Protein AF-A0AAV6BPM5-F1 (afdb_monomer)

Radius of gyration: 15.34 Å; Cα contacts (8 Å, |Δi|>4): 509; chains: 1; bounding box: 42×40×44 Å

Nearest PDB structures (foldseek):
  3sft-assembly1_A  TM=9.490E-01  e=3.814E-19  Thermotoga maritima
  6ymz-assembly3_C  TM=9.117E-01  e=2.244E-18  Pectobacterium atrosepticum SCRI1043
  1chd-assembly1_A  TM=9.343E-01  e=9.917E-18  Salmonella enterica subsp. enterica serovar Typhimurium str. LT2
  6ymz-assembly4_D  TM=9.088E-01  e=1.112E-17  Pectobacterium atrosepticum SCRI1043
  6ymz-assembly5_E  TM=9.219E-01  e=3.910E-17  Pectobacterium atrosepticum SCRI1043

Solvent-accessible surface area (backbone atoms only — not comparable to full-atom values): 10087 Å² total; per-residue (Å²): 133,82,83,79,77,66,85,82,46,73,40,68,20,34,37,34,38,29,27,28,51,63,14,66,62,53,52,40,57,28,48,46,62,42,63,61,80,41,63,26,24,36,37,38,37,62,62,63,63,61,89,52,86,80,58,58,37,62,58,44,30,77,41,30,75,40,49,43,39,79,66,61,77,67,42,71,51,40,40,30,30,41,40,41,51,50,58,58,21,30,39,33,42,57,95,58,17,41,41,71,43,84,68,84,59,50,94,84,30,41,40,34,31,28,57,27,26,41,24,33,12,70,67,34,22,56,24,12,35,34,36,36,32,20,5,71,59,51,74,31,32,67,8,31,40,38,15,34,74,40,55,16,49,24,36,26,33,26,47,92,72,27,84,26,32,48,16,15,49,41,32,52,73,67,72,36,50,77,41,76,34,49,66,91,49,46,28,60,52,52,54,51,52,44,51,53,46,50,54,69,72,77,113

Foldseek 3Di:
DPPPDDDFDQALAEEAEEEEVQVLVLLLLQQLLADQQQSYEYEYEYFDDLPDFDCSQVSSCVRHNAAGDEADAWDQGTGSYYYYAGRQWAFAADPRTTHTHHDDDDVNTPHFSLRHLLRSCVNNQLRYEYEYAADDDATSQNSLVSNQVSNYAYEYEALVQHPHNHHSVNNVVSVSHPYHYHSNCVNVVNSVSSVVSVVVVVD

Sequence (203 aa):
MIDTSGPTQAPLCGVAIGASAGGLRAVRTIVSALPADLAAAVFVVVHLDPHGRSLLPRLLAAATTLRAGDVREEGLVETGTIYVAVPDRHLVVIDRRVRLVVSDPVHYVRPAIDRLFESVAIGWQTAAVGVVLSGNGIDGTAGIAAIKRAGGVTIAQDPTDAEFPRMPCAAIASGFVDSVLPLARIASAITGAVAVASAGRAA

Secondary structure (DSSP, 8-state):
--------PPPSEEEEEEE-TTHHHHHHHHHHHS-TT-SEEEEEEE---TTSPP-HHHHHHTT-SSEEEE--TTPBP-TTEEEEPPTTSEEEEETTEEEEE----BTTBSS-HHHHHHHHHHHHGGGEEEEE-S-SSSTTHHHHHHHHHTT-EEEEE-TTT-SS-HHHHHHHHTT--SEEE-HHHHHHHHHHHHHHHHHTT--

pLDDT: mean 89.8, std 13.49, range [35.72, 98.88]

Structure (mmCIF, N/CA/C/O backbone):
data_AF-A0AAV6BPM5-F1
#
_entry.id   AF-A0AAV6BPM5-F1
#
loop_
_atom_site.group_PDB
_atom_site.id
_atom_site.type_symbol
_atom_site.label_atom_id
_atom_site.label_alt_id
_atom_site.label_comp_id
_atom_site.label_asym_id
_atom_site.label_entity_id
_atom_site.label_seq_id
_atom_site.pdbx_PDB_ins_code
_atom_site.Cartn_x
_atom_site.Cartn_y
_atom_site.Cartn_z
_atom_site.occupancy
_atom_site.B_iso_or_equiv
_atom_site.auth_seq_id
_atom_site.auth_comp_id
_atom_site.auth_asym_id
_atom_site.auth_atom_id
_atom_site.pdbx_PDB_model_num
ATOM 1 N N . MET A 1 1 ? 6.053 25.531 25.807 1.00 42.47 1 MET A N 1
ATOM 2 C CA . MET A 1 1 ? 5.295 24.984 24.663 1.00 42.47 1 MET A CA 1
ATOM 3 C C . MET A 1 1 ? 4.578 23.759 25.170 1.00 42.47 1 MET A C 1
ATOM 5 O O . MET A 1 1 ? 5.246 22.801 25.526 1.00 42.47 1 MET A O 1
ATOM 9 N N . ILE A 1 2 ? 3.264 23.853 25.338 1.00 37.03 2 ILE A N 1
ATOM 10 C CA . ILE A 1 2 ? 2.444 22.717 25.753 1.00 37.03 2 ILE A CA 1
ATOM 11 C C . ILE A 1 2 ? 2.270 21.862 24.499 1.00 37.03 2 ILE A C 1
ATOM 13 O O . ILE A 1 2 ? 1.818 22.371 23.476 1.00 37.03 2 ILE A O 1
ATOM 17 N N . ASP A 1 3 ? 2.731 20.619 24.566 1.00 35.72 3 ASP A N 1
ATOM 18 C CA . ASP A 1 3 ? 2.515 19.601 23.546 1.00 35.72 3 ASP A CA 1
ATOM 19 C C . ASP A 1 3 ? 1.003 19.365 23.406 1.00 35.72 3 ASP A C 1
ATOM 21 O O . ASP A 1 3 ? 0.342 18.941 24.352 1.00 35.72 3 ASP A O 1
ATOM 25 N N . THR A 1 4 ? 0.441 19.743 22.257 1.00 40.00 4 THR A N 1
ATOM 26 C CA . THR A 1 4 ? -0.981 19.584 21.921 1.00 40.00 4 THR A CA 1
ATOM 27 C C . THR A 1 4 ? -1.261 18.288 21.163 1.00 40.00 4 THR A C 1
ATOM 29 O O . THR A 1 4 ? -2.356 18.131 20.618 1.00 40.00 4 THR A O 1
ATOM 32 N N . SER A 1 5 ? -0.313 17.346 21.100 1.00 46.34 5 SER A N 1
ATOM 33 C CA . SER A 1 5 ? -0.612 16.025 20.558 1.00 46.34 5 SER A CA 1
ATOM 34 C C . SER A 1 5 ? -1.537 15.279 21.526 1.00 46.34 5 SER A C 1
ATOM 36 O O . SER A 1 5 ? -1.150 14.830 22.602 1.00 46.34 5 SER A O 1
ATOM 38 N N . GLY A 1 6 ? -2.822 15.205 21.163 1.00 43.16 6 GLY A N 1
ATOM 39 C CA . GLY A 1 6 ? -3.775 14.311 21.818 1.00 43.16 6 GLY A CA 1
ATOM 40 C C . GLY A 1 6 ? -3.253 12.865 21.820 1.00 43.16 6 GLY A C 1
ATOM 41 O O . GLY A 1 6 ? -2.353 12.539 21.042 1.00 43.16 6 GLY A O 1
ATOM 42 N N . PRO A 1 7 ? -3.790 11.987 22.685 1.00 43.66 7 PRO A N 1
ATOM 43 C CA . PRO A 1 7 ? -3.266 10.638 22.860 1.00 43.66 7 PRO A CA 1
ATOM 44 C C . PRO A 1 7 ? -3.173 9.905 21.517 1.00 43.66 7 PRO A C 1
ATOM 46 O O . PRO A 1 7 ? -4.156 9.784 20.786 1.00 43.66 7 PRO A O 1
ATOM 49 N N . THR A 1 8 ? -1.979 9.415 21.185 1.00 55.59 8 THR A N 1
ATOM 50 C CA . THR A 1 8 ? -1.721 8.645 19.969 1.00 55.59 8 THR A CA 1
ATOM 51 C C . THR A 1 8 ? -2.458 7.312 20.029 1.00 55.59 8 THR A C 1
ATOM 53 O O . THR A 1 8 ? -2.084 6.391 20.752 1.00 55.59 8 THR A O 1
ATOM 56 N N . GLN A 1 9 ? -3.555 7.218 19.277 1.00 64.31 9 GLN A N 1
ATOM 57 C CA . GLN A 1 9 ? -4.428 6.049 19.265 1.00 64.31 9 GLN A CA 1
ATOM 58 C C . GLN A 1 9 ? -3.904 4.973 18.304 1.00 64.31 9 GLN A C 1
ATOM 60 O O . GLN A 1 9 ? -3.494 5.266 17.174 1.00 64.31 9 GLN A O 1
ATOM 65 N N . ALA A 1 10 ? -3.960 3.709 18.734 1.00 73.81 10 ALA A N 1
ATOM 66 C CA . ALA A 1 10 ? -3.656 2.566 17.880 1.00 73.81 10 ALA A CA 1
ATOM 67 C C . ALA A 1 10 ? -4.670 2.479 16.716 1.00 73.81 10 ALA A C 1
ATOM 69 O O . ALA A 1 10 ? -5.875 2.572 16.955 1.00 73.81 10 ALA A O 1
ATOM 70 N N . PRO A 1 11 ? -4.222 2.269 15.466 1.00 76.00 11 PRO A N 1
ATOM 71 C CA . PRO A 1 11 ? -5.094 2.383 14.294 1.00 76.00 11 PRO A CA 1
ATOM 72 C C . PRO A 1 11 ? -6.069 1.221 14.151 1.00 76.00 11 PRO A C 1
ATOM 74 O O . PRO A 1 11 ? -5.686 0.054 14.191 1.00 76.00 11 PRO A O 1
ATOM 77 N N . LEU A 1 12 ? -7.335 1.506 13.886 1.00 81.00 12 LEU A N 1
ATOM 78 C CA . LEU A 1 12 ? -8.326 0.446 13.687 1.00 81.00 12 LEU A CA 1
ATOM 79 C C . LEU A 1 12 ? -8.070 -0.339 12.390 1.00 81.00 12 LEU A C 1
ATOM 81 O O . LEU A 1 12 ? -8.279 -1.549 12.368 1.00 81.00 12 LEU A O 1
ATOM 85 N N . CYS A 1 13 ? -7.530 0.326 11.363 1.00 93.75 13 CYS A N 1
ATOM 86 C CA . CYS A 1 13 ? -7.275 -0.230 10.033 1.00 93.75 13 CYS A CA 1
ATOM 87 C C . CYS A 1 13 ? -5.807 -0.058 9.594 1.00 93.75 13 CYS A C 1
ATOM 89 O O . CYS A 1 13 ? -5.135 0.899 9.992 1.00 93.75 13 CYS A O 1
ATOM 91 N N . GLY A 1 14 ? -5.309 -0.995 8.786 1.00 97.06 14 GLY A N 1
ATOM 92 C CA . GLY A 1 14 ? -3.961 -0.977 8.217 1.00 97.06 14 GLY A CA 1
ATOM 93 C C . GLY A 1 14 ? -4.049 -0.930 6.701 1.00 97.06 14 GLY A C 1
ATOM 94 O O . GLY A 1 14 ? -4.517 -1.884 6.086 1.00 97.06 14 GLY A O 1
ATOM 95 N N . VAL A 1 15 ? -3.628 0.180 6.100 1.00 98.44 15 VAL A N 1
ATOM 96 C CA . VAL A 1 15 ? -3.688 0.393 4.649 1.00 98.44 15 VAL A CA 1
ATOM 97 C C . VAL A 1 15 ? -2.291 0.209 4.069 1.00 98.44 15 VAL A C 1
ATOM 99 O O . VAL A 1 15 ? -1.404 1.003 4.356 1.00 98.44 15 VAL A O 1
ATOM 102 N N . ALA A 1 16 ? -2.084 -0.816 3.251 1.00 98.56 16 ALA A N 1
ATOM 103 C CA . ALA A 1 16 ? -0.836 -1.072 2.544 1.00 98.56 16 ALA A CA 1
ATOM 104 C C . ALA A 1 16 ? -0.960 -0.654 1.072 1.00 98.56 16 ALA A C 1
ATOM 106 O O . ALA A 1 16 ? -1.861 -1.104 0.366 1.00 98.56 16 ALA A O 1
ATOM 107 N N . ILE A 1 17 ? -0.048 0.196 0.603 1.00 98.69 17 ILE A N 1
ATOM 108 C CA . ILE A 1 17 ? -0.011 0.715 -0.768 1.00 98.69 17 ILE A CA 1
ATOM 109 C C . ILE A 1 17 ? 1.320 0.324 -1.410 1.00 98.69 17 ILE A C 1
ATOM 111 O O . ILE A 1 17 ? 2.389 0.630 -0.878 1.00 98.69 17 ILE A O 1
ATOM 115 N N . GLY A 1 18 ? 1.244 -0.337 -2.562 1.00 98.25 18 GLY A N 1
ATOM 116 C CA . GLY A 1 18 ? 2.387 -0.787 -3.349 1.00 98.25 18 GLY A CA 1
ATOM 117 C C . GLY A 1 18 ? 2.408 -0.147 -4.731 1.00 98.25 18 GLY A C 1
ATOM 118 O O . GLY A 1 18 ? 1.399 -0.167 -5.438 1.00 98.25 18 GLY A O 1
ATOM 119 N N . ALA A 1 19 ? 3.549 0.412 -5.133 1.00 97.50 19 ALA A N 1
ATOM 120 C CA . ALA A 1 19 ? 3.729 1.008 -6.454 1.00 97.50 19 ALA A CA 1
ATOM 121 C C . ALA A 1 19 ? 5.170 0.843 -6.978 1.00 97.50 19 ALA A C 1
ATOM 123 O O . ALA A 1 19 ? 6.102 0.553 -6.229 1.00 97.50 19 ALA A O 1
ATOM 124 N N . SER A 1 20 ? 5.380 1.056 -8.276 1.00 94.62 20 SER A N 1
ATOM 125 C CA . SER A 1 20 ? 6.715 1.028 -8.888 1.00 94.62 20 SER A CA 1
ATOM 126 C C . SER A 1 20 ? 6.835 2.134 -9.945 1.00 94.62 20 SER A C 1
ATOM 128 O O . SER A 1 20 ? 6.639 3.304 -9.619 1.00 94.62 20 SER A O 1
ATOM 130 N N . ALA A 1 21 ? 7.154 1.808 -11.200 1.00 90.75 21 ALA A N 1
ATOM 131 C CA . ALA A 1 21 ? 7.186 2.760 -12.310 1.00 90.75 21 ALA A CA 1
ATOM 132 C C . ALA A 1 21 ? 5.847 3.526 -12.445 1.00 90.75 21 ALA A C 1
ATOM 134 O O . ALA A 1 21 ? 4.770 2.927 -12.411 1.00 90.75 21 ALA A O 1
ATOM 135 N N . GLY A 1 22 ? 5.908 4.862 -12.529 1.00 87.69 22 GLY A N 1
ATOM 136 C CA . GLY A 1 22 ? 4.734 5.759 -12.488 1.00 87.69 22 GLY A CA 1
ATOM 137 C C . GLY A 1 22 ? 4.050 5.881 -11.112 1.00 87.69 22 GLY A C 1
ATOM 138 O O . GLY A 1 22 ? 3.138 6.685 -10.911 1.00 87.69 22 GLY A O 1
ATOM 139 N N . GLY A 1 23 ? 4.513 5.120 -10.118 1.00 91.94 23 GLY A N 1
ATOM 140 C CA . GLY A 1 23 ? 3.868 4.964 -8.819 1.00 91.94 23 GLY A CA 1
ATOM 141 C C . GLY A 1 23 ? 3.887 6.206 -7.932 1.00 91.94 23 GLY A C 1
ATOM 142 O O . GLY A 1 23 ? 2.929 6.445 -7.204 1.00 91.94 23 GLY A O 1
ATOM 143 N N . LEU A 1 24 ? 4.931 7.041 -8.010 1.00 93.12 24 LEU A N 1
ATOM 144 C CA . LEU A 1 24 ? 5.040 8.252 -7.181 1.00 93.12 24 LEU A CA 1
ATOM 145 C C . LEU A 1 24 ? 3.848 9.195 -7.388 1.00 93.12 24 LEU A C 1
ATOM 147 O O . LEU A 1 24 ? 3.274 9.688 -6.416 1.00 93.12 24 LEU A O 1
ATOM 151 N N . ARG A 1 25 ? 3.463 9.438 -8.648 1.00 93.31 25 ARG A N 1
ATOM 152 C CA . ARG A 1 25 ? 2.312 10.289 -8.970 1.00 93.31 25 ARG A CA 1
ATOM 153 C C . ARG A 1 25 ? 1.023 9.670 -8.435 1.00 93.31 25 ARG A C 1
ATOM 155 O O . ARG A 1 25 ? 0.243 10.380 -7.808 1.00 93.31 25 ARG A O 1
ATOM 162 N N . ALA A 1 26 ? 0.843 8.362 -8.623 1.00 96.62 26 ALA A N 1
ATOM 163 C CA . ALA A 1 26 ? -0.334 7.637 -8.155 1.00 96.62 26 ALA A CA 1
ATOM 164 C C . ALA A 1 26 ? -0.489 7.703 -6.626 1.00 96.62 26 ALA A C 1
ATOM 166 O O . ALA A 1 26 ? -1.532 8.121 -6.120 1.00 96.62 26 ALA A O 1
ATOM 167 N N . VAL A 1 27 ? 0.575 7.386 -5.882 1.00 97.44 27 VAL A N 1
ATOM 168 C CA . VAL A 1 27 ? 0.577 7.471 -4.416 1.00 97.44 27 VAL A CA 1
ATOM 169 C C . VAL A 1 27 ? 0.292 8.901 -3.964 1.00 97.44 27 VAL A C 1
ATOM 171 O O . VAL A 1 27 ? -0.557 9.097 -3.099 1.00 97.44 27 VAL A O 1
ATOM 174 N N . ARG A 1 28 ? 0.939 9.908 -4.571 1.00 96.56 28 ARG A N 1
ATOM 175 C CA . ARG A 1 28 ? 0.724 11.321 -4.226 1.00 96.56 28 ARG A CA 1
ATOM 176 C C . ARG A 1 28 ? -0.737 11.740 -4.413 1.00 96.56 28 ARG A C 1
ATOM 178 O O . ARG A 1 28 ? -1.290 12.386 -3.528 1.00 96.56 28 ARG A O 1
ATOM 185 N N . THR A 1 29 ? -1.362 11.355 -5.527 1.00 97.06 29 THR A N 1
ATOM 186 C CA . THR A 1 29 ? -2.785 11.620 -5.784 1.00 97.06 29 THR A CA 1
ATOM 187 C C . THR A 1 29 ? -3.662 11.015 -4.694 1.00 97.06 29 THR A C 1
ATOM 189 O O . THR A 1 29 ? -4.507 11.718 -4.144 1.00 97.06 29 THR A O 1
ATOM 192 N N . ILE A 1 30 ? -3.426 9.754 -4.323 1.00 98.25 30 ILE A N 1
ATOM 193 C CA . ILE A 1 30 ? -4.213 9.078 -3.286 1.00 98.25 30 ILE A CA 1
ATOM 194 C C . ILE A 1 30 ? -4.050 9.772 -1.935 1.00 98.25 30 ILE A C 1
ATOM 196 O O . ILE A 1 30 ? -5.047 10.185 -1.351 1.00 98.25 30 ILE A O 1
ATOM 200 N N . VAL A 1 31 ? -2.816 9.946 -1.447 1.00 97.31 31 VAL A N 1
ATOM 201 C CA . VAL A 1 31 ? -2.588 10.488 -0.094 1.00 97.31 31 VAL A CA 1
ATOM 202 C C . VAL A 1 31 ? -3.047 11.938 0.053 1.00 97.31 31 VAL A C 1
ATOM 204 O O . VAL A 1 31 ? -3.359 12.360 1.164 1.00 97.31 31 VAL A O 1
ATOM 207 N N . SER A 1 32 ? -3.121 12.688 -1.053 1.00 97.31 32 SER A N 1
ATOM 208 C CA . SER A 1 32 ? -3.646 14.059 -1.065 1.00 97.31 32 SER A CA 1
ATOM 209 C C . SER A 1 32 ? -5.160 14.157 -0.924 1.00 97.31 32 SER A C 1
ATOM 211 O O . SER A 1 32 ? -5.671 15.197 -0.522 1.00 97.31 32 SER A O 1
ATOM 213 N N . ALA A 1 33 ? -5.870 13.073 -1.235 1.00 97.75 33 ALA A N 1
ATOM 214 C CA . ALA A 1 33 ? -7.320 12.986 -1.128 1.00 97.75 33 ALA A CA 1
ATOM 215 C C . ALA A 1 33 ? -7.781 12.206 0.118 1.00 97.75 33 ALA A C 1
ATOM 217 O O . ALA A 1 33 ? -8.984 12.076 0.337 1.00 97.75 33 ALA A O 1
ATOM 218 N N . LEU A 1 34 ? -6.854 11.676 0.927 1.00 97.75 34 LEU A N 1
ATOM 219 C CA . LEU A 1 34 ? -7.190 11.043 2.202 1.00 97.75 34 LEU A CA 1
ATOM 220 C C . LEU A 1 34 ? -7.534 12.114 3.253 1.00 97.75 34 LEU A C 1
ATOM 222 O O . LEU A 1 34 ? -6.837 13.127 3.337 1.00 97.75 34 LEU A O 1
ATOM 226 N N . PRO A 1 35 ? -8.580 11.902 4.070 1.00 95.81 35 PRO A N 1
ATOM 227 C CA . PRO A 1 35 ? -9.002 12.875 5.068 1.00 95.81 35 PRO A CA 1
ATOM 228 C C . PRO A 1 35 ? -8.025 12.938 6.252 1.00 95.81 35 PRO A C 1
ATOM 230 O O . PRO A 1 35 ? -7.353 11.959 6.575 1.00 95.81 35 PRO A O 1
ATOM 233 N N . ALA A 1 36 ? -7.954 14.091 6.921 1.00 93.06 36 ALA A N 1
ATOM 234 C CA . ALA A 1 36 ? -7.032 14.322 8.038 1.00 93.06 36 ALA A CA 1
ATOM 235 C C . ALA A 1 36 ? -7.325 13.453 9.276 1.00 93.06 36 ALA A C 1
ATOM 237 O O . ALA A 1 36 ? -6.416 13.152 10.045 1.00 93.06 36 ALA A O 1
ATOM 238 N N . ASP A 1 37 ? -8.578 13.041 9.453 1.00 91.06 37 ASP A N 1
ATOM 239 C CA . ASP A 1 37 ? -9.077 12.211 10.550 1.00 91.06 37 ASP A CA 1
ATOM 240 C C . ASP A 1 37 ? -9.162 10.719 10.180 1.00 91.06 37 ASP A C 1
ATOM 242 O O . ASP A 1 37 ? -9.862 9.947 10.837 1.00 91.06 37 ASP A O 1
ATOM 246 N N . LEU A 1 38 ? -8.441 10.284 9.138 1.00 93.88 38 LEU A N 1
ATOM 247 C CA . LEU A 1 38 ? -8.409 8.885 8.719 1.00 93.88 38 LEU A CA 1
ATOM 248 C C . LEU A 1 38 ? -8.032 7.961 9.893 1.00 93.88 38 LEU A C 1
ATOM 250 O O . LEU A 1 38 ? -6.890 7.954 10.356 1.00 93.88 38 LEU A O 1
ATOM 254 N N . ALA A 1 39 ? -8.972 7.106 10.308 1.00 93.81 39 ALA A N 1
ATOM 255 C CA . ALA A 1 39 ? -8.829 6.147 11.411 1.00 93.81 39 ALA A CA 1
ATOM 256 C C . ALA A 1 39 ? -7.951 4.916 11.067 1.00 93.81 39 ALA A C 1
ATOM 258 O O . ALA A 1 39 ? -8.236 3.779 11.457 1.00 93.81 39 ALA A O 1
ATOM 259 N N . ALA A 1 40 ? -6.874 5.129 10.311 1.00 95.44 40 ALA A N 1
ATOM 260 C CA . ALA A 1 40 ? -5.963 4.096 9.842 1.00 95.44 40 ALA A CA 1
ATOM 261 C C . ALA A 1 40 ? -4.498 4.537 9.924 1.00 95.44 40 ALA A C 1
ATOM 263 O O . ALA A 1 40 ? -4.186 5.726 9.988 1.00 95.44 40 ALA A O 1
ATOM 264 N N . ALA A 1 41 ? -3.602 3.556 9.870 1.00 95.56 41 ALA A N 1
ATOM 265 C CA . ALA A 1 41 ? -2.215 3.782 9.485 1.00 95.56 41 ALA A CA 1
ATOM 266 C C . ALA A 1 41 ? -2.023 3.401 8.019 1.00 95.56 41 ALA A C 1
ATOM 268 O O . ALA A 1 41 ? -2.600 2.415 7.553 1.00 95.56 41 ALA A O 1
ATOM 269 N N . VAL A 1 42 ? -1.206 4.173 7.307 1.00 97.44 42 VAL A N 1
ATOM 270 C CA . VAL A 1 42 ? -0.907 3.954 5.891 1.00 97.44 42 VAL A CA 1
ATOM 271 C C . VAL A 1 42 ? 0.553 3.544 5.754 1.00 97.44 42 VAL A C 1
ATOM 273 O O . VAL A 1 42 ? 1.441 4.203 6.282 1.00 97.44 42 VAL A O 1
ATOM 276 N N . PHE A 1 43 ? 0.816 2.470 5.028 1.00 97.06 43 PHE A N 1
ATOM 277 C CA . PHE A 1 43 ? 2.145 1.947 4.752 1.00 97.06 43 PHE A CA 1
ATOM 278 C C . PHE A 1 43 ? 2.379 1.972 3.254 1.00 97.06 43 PHE A C 1
ATOM 280 O O . PHE A 1 43 ? 1.546 1.494 2.488 1.00 97.06 43 PHE A O 1
ATOM 287 N N . VAL A 1 44 ? 3.505 2.529 2.830 1.00 96.94 44 VAL A N 1
ATOM 288 C CA . VAL A 1 44 ? 3.792 2.767 1.419 1.00 96.94 44 VAL A CA 1
ATOM 289 C C . VAL A 1 44 ? 5.120 2.128 1.051 1.00 96.94 44 VAL A C 1
ATOM 291 O O . VAL A 1 44 ? 6.169 2.501 1.579 1.00 96.94 44 VAL A O 1
ATOM 294 N N . VAL A 1 45 ? 5.075 1.219 0.082 1.00 95.44 45 VAL A N 1
ATOM 295 C CA . VAL A 1 45 ? 6.248 0.761 -0.663 1.00 95.44 45 VAL A CA 1
ATOM 296 C C . VAL A 1 45 ? 6.140 1.309 -2.079 1.00 95.44 45 VAL A C 1
ATOM 298 O O . VAL A 1 45 ? 5.193 1.022 -2.806 1.00 95.44 45 VAL A O 1
ATOM 301 N N . VAL A 1 46 ? 7.139 2.090 -2.476 1.00 94.06 46 VAL A N 1
ATOM 302 C CA . VAL A 1 46 ? 7.407 2.390 -3.883 1.00 94.06 46 VAL A CA 1
ATOM 303 C C . VAL A 1 46 ? 8.766 1.782 -4.197 1.00 94.06 46 VAL A C 1
ATOM 305 O O . VAL A 1 46 ? 9.689 1.964 -3.405 1.00 94.06 46 VAL A O 1
ATOM 308 N N . HIS A 1 47 ? 8.912 1.051 -5.303 1.00 90.81 47 HIS A N 1
ATOM 309 C CA . HIS A 1 47 ? 10.241 0.594 -5.729 1.00 90.81 47 HIS A CA 1
ATOM 310 C C . HIS A 1 47 ? 11.126 1.805 -6.038 1.00 90.81 47 HIS A C 1
ATOM 312 O O . HIS A 1 47 ? 10.769 2.656 -6.853 1.00 90.81 47 HIS A O 1
ATOM 318 N N . LEU A 1 48 ? 12.270 1.879 -5.365 1.00 75.06 48 LEU A N 1
ATOM 319 C CA . LEU A 1 48 ? 13.230 2.976 -5.443 1.00 75.06 48 LEU A CA 1
ATOM 320 C C . LEU A 1 48 ? 14.591 2.436 -5.886 1.00 75.06 48 LEU A C 1
ATOM 322 O O . LEU A 1 48 ? 14.864 1.245 -5.750 1.00 75.06 48 LEU A O 1
ATOM 326 N N . ASP A 1 49 ? 15.452 3.330 -6.370 1.00 74.56 49 ASP A N 1
ATOM 327 C CA . ASP A 1 49 ? 16.871 3.025 -6.543 1.00 74.56 49 ASP A CA 1
ATOM 328 C C . ASP A 1 49 ? 17.486 2.654 -5.172 1.00 74.56 49 ASP A C 1
ATOM 330 O O . ASP A 1 49 ? 17.380 3.455 -4.233 1.00 74.56 49 ASP A O 1
ATOM 334 N N . PRO A 1 50 ? 18.111 1.468 -5.026 1.00 68.00 50 PRO A N 1
ATOM 335 C CA . PRO A 1 50 ? 18.671 1.003 -3.756 1.00 68.00 50 PRO A CA 1
ATOM 336 C C . PRO A 1 50 ? 19.869 1.833 -3.267 1.00 68.00 50 PRO A C 1
ATOM 338 O O . PRO A 1 50 ? 20.190 1.797 -2.080 1.00 68.00 50 PRO A O 1
ATOM 341 N N . HIS A 1 51 ? 20.526 2.595 -4.145 1.00 69.50 51 HIS A N 1
ATOM 342 C CA . HIS A 1 51 ? 21.701 3.413 -3.829 1.00 69.50 51 HIS A CA 1
ATOM 343 C C . HIS A 1 51 ? 21.368 4.902 -3.635 1.00 69.50 51 HIS A C 1
ATOM 345 O O . HIS A 1 51 ? 22.231 5.691 -3.241 1.00 69.50 51 HIS A O 1
ATOM 351 N N . GLY A 1 52 ? 20.121 5.302 -3.896 1.00 66.81 52 GLY A N 1
ATOM 352 C CA . GLY A 1 52 ? 19.666 6.683 -3.781 1.00 66.81 52 GLY A CA 1
ATOM 353 C C . GLY A 1 52 ? 19.183 7.054 -2.378 1.00 66.81 52 GLY A C 1
ATOM 354 O O . GLY A 1 52 ? 18.652 6.237 -1.631 1.00 66.81 52 GLY A O 1
ATOM 355 N N . ARG A 1 53 ? 19.275 8.341 -2.020 1.00 71.00 53 ARG A N 1
ATOM 356 C CA . ARG A 1 53 ? 18.478 8.879 -0.905 1.00 71.00 53 ARG A CA 1
ATOM 357 C C . ARG A 1 53 ? 17.030 9.034 -1.361 1.00 71.00 53 ARG A C 1
ATOM 359 O O . ARG A 1 53 ? 16.764 9.719 -2.346 1.00 71.00 53 ARG A O 1
ATOM 366 N N . SER A 1 54 ? 16.090 8.457 -0.618 1.00 79.94 54 SER A N 1
ATOM 367 C CA . SER A 1 54 ? 14.668 8.612 -0.924 1.00 79.94 54 SER A CA 1
ATOM 368 C C . SER A 1 54 ? 14.153 9.983 -0.487 1.00 79.94 54 SER A C 1
ATOM 370 O O . SER A 1 54 ? 14.186 10.327 0.692 1.00 79.94 54 SER A O 1
ATOM 372 N N . LEU A 1 55 ? 13.634 10.765 -1.436 1.00 85.75 55 LEU A N 1
ATOM 373 C CA . LEU A 1 55 ? 12.869 11.986 -1.151 1.00 85.75 55 LEU A CA 1
ATOM 374 C C . LEU A 1 55 ? 11.375 11.700 -0.943 1.00 85.75 55 LEU A C 1
ATOM 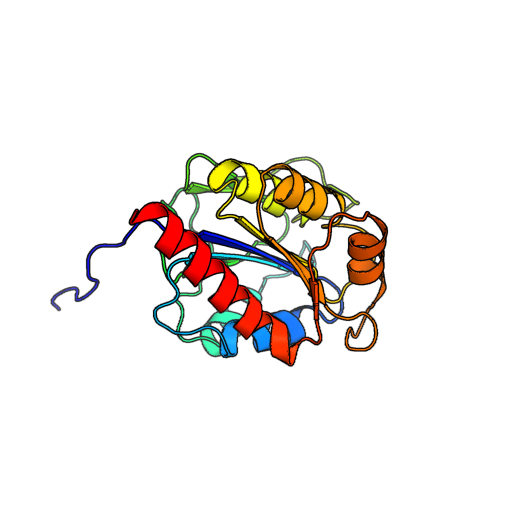376 O O . LEU A 1 55 ? 10.612 12.620 -0.648 1.00 85.75 55 LEU A O 1
ATOM 380 N N . LEU A 1 56 ? 10.955 10.439 -1.088 1.00 87.75 56 LEU A N 1
ATOM 381 C CA . LEU A 1 56 ? 9.554 10.036 -1.054 1.00 87.75 56 LEU A CA 1
ATOM 382 C C . LEU A 1 56 ? 8.834 10.482 0.230 1.00 87.75 56 LEU A C 1
ATOM 384 O O . LEU A 1 56 ? 7.775 11.090 0.093 1.00 87.75 56 LEU A O 1
ATOM 388 N N . PRO A 1 57 ? 9.388 10.312 1.450 1.00 88.25 57 PRO A N 1
ATOM 389 C CA . PRO A 1 57 ? 8.707 10.755 2.668 1.00 88.25 57 PRO A CA 1
ATOM 390 C C . PRO A 1 57 ? 8.394 12.255 2.659 1.00 88.25 57 PRO A C 1
ATOM 392 O O . PRO A 1 57 ? 7.279 12.659 2.977 1.00 88.25 57 PRO A O 1
ATOM 395 N N . ARG A 1 58 ? 9.343 13.085 2.202 1.00 89.19 58 ARG A N 1
ATOM 396 C CA . ARG A 1 58 ? 9.162 14.544 2.092 1.00 89.19 58 ARG A CA 1
ATOM 397 C C . ARG A 1 58 ? 8.133 14.917 1.028 1.00 89.19 58 ARG A C 1
ATOM 399 O O . ARG A 1 58 ? 7.330 15.819 1.245 1.00 89.19 58 ARG A O 1
ATOM 406 N N . LEU A 1 59 ? 8.151 14.227 -0.112 1.00 91.44 59 LEU A N 1
ATOM 407 C CA . LEU A 1 59 ? 7.202 14.461 -1.201 1.00 91.44 59 LEU A CA 1
ATOM 408 C C . LEU A 1 59 ? 5.769 14.095 -0.801 1.00 91.44 59 LEU A C 1
ATOM 410 O O . LEU A 1 59 ? 4.840 14.803 -1.183 1.00 91.44 59 LEU A O 1
ATOM 414 N N . LEU A 1 60 ? 5.589 13.021 -0.026 1.00 93.00 60 LEU A N 1
ATOM 415 C CA . LEU A 1 60 ? 4.276 12.635 0.490 1.00 93.00 60 LEU A CA 1
ATOM 416 C C . LEU A 1 60 ? 3.814 13.572 1.610 1.00 93.00 60 LEU A C 1
ATOM 418 O O . LEU A 1 60 ? 2.663 13.994 1.581 1.00 93.00 60 LEU A O 1
ATOM 422 N N . ALA A 1 61 ? 4.705 13.972 2.524 1.00 92.44 61 ALA A N 1
ATOM 423 C CA . ALA A 1 61 ? 4.394 14.946 3.575 1.00 92.44 61 ALA A CA 1
ATOM 424 C C . ALA A 1 61 ? 3.911 16.289 3.012 1.00 92.44 61 ALA A C 1
ATOM 426 O O . ALA A 1 61 ? 2.985 16.885 3.545 1.00 92.44 61 ALA A O 1
ATOM 427 N N . ALA A 1 62 ? 4.486 16.744 1.896 1.00 93.44 62 ALA A N 1
ATOM 428 C CA . ALA A 1 62 ? 4.052 17.968 1.224 1.00 93.44 62 ALA A CA 1
ATOM 429 C C . ALA A 1 62 ? 2.694 17.842 0.506 1.00 93.44 62 ALA A C 1
ATOM 431 O O . ALA A 1 62 ? 2.156 18.843 0.036 1.00 93.44 62 ALA A O 1
ATOM 432 N N . ALA A 1 63 ? 2.165 16.627 0.354 1.00 94.69 63 ALA A N 1
ATOM 433 C CA . ALA A 1 63 ? 0.966 16.356 -0.427 1.00 94.69 63 ALA A CA 1
ATOM 434 C C . ALA A 1 63 ? -0.246 15.956 0.418 1.00 94.69 63 ALA A C 1
ATOM 436 O O . ALA A 1 63 ? -1.318 15.811 -0.150 1.00 94.69 63 ALA A O 1
ATOM 437 N N . THR A 1 64 ? -0.099 15.753 1.727 1.00 95.62 64 THR A N 1
ATOM 438 C CA . THR A 1 64 ? -1.144 15.193 2.593 1.00 95.62 64 THR A CA 1
ATOM 439 C C . THR A 1 64 ? -1.275 15.982 3.890 1.00 95.62 64 THR A C 1
ATOM 441 O O . THR A 1 64 ? -0.343 16.658 4.319 1.00 95.62 64 THR A O 1
ATOM 444 N N . THR A 1 65 ? -2.440 15.890 4.526 1.00 93.06 65 THR A N 1
ATOM 445 C CA . THR A 1 65 ? -2.675 16.402 5.884 1.00 93.06 65 THR A CA 1
ATOM 446 C C . THR A 1 65 ? -2.319 15.379 6.963 1.00 93.06 65 THR A C 1
ATOM 448 O O . THR A 1 65 ? -2.283 15.723 8.142 1.00 93.06 65 THR A O 1
ATOM 451 N N . LEU A 1 66 ? -2.079 14.121 6.579 1.00 93.31 66 LEU A N 1
ATOM 452 C CA . LEU A 1 66 ? -1.613 13.072 7.482 1.00 93.31 66 LEU A CA 1
ATOM 453 C C . LEU A 1 66 ? -0.147 13.298 7.872 1.00 93.31 66 LEU A C 1
ATOM 455 O O . LEU A 1 66 ? 0.631 13.922 7.148 1.00 93.31 66 LEU A O 1
ATOM 459 N N . ARG A 1 67 ? 0.271 12.738 9.008 1.00 89.88 67 ARG A N 1
ATOM 460 C CA . ARG A 1 67 ? 1.684 12.770 9.403 1.00 89.88 67 ARG A CA 1
ATOM 461 C C . ARG A 1 67 ? 2.471 11.853 8.474 1.00 89.88 67 ARG A C 1
ATOM 463 O O . ARG A 1 67 ? 2.174 10.670 8.400 1.00 89.88 67 ARG A O 1
ATOM 470 N N . ALA A 1 68 ? 3.483 12.366 7.785 1.00 85.50 68 ALA A N 1
ATOM 471 C CA . ALA A 1 68 ? 4.372 11.558 6.955 1.00 85.50 68 ALA A CA 1
ATOM 472 C C . ALA A 1 68 ? 5.827 11.943 7.226 1.00 85.50 68 ALA A C 1
ATOM 474 O O . ALA A 1 68 ? 6.163 13.122 7.338 1.00 85.50 68 ALA A O 1
ATOM 475 N N . GLY A 1 69 ? 6.697 10.947 7.349 1.00 71.19 69 GLY A N 1
ATOM 476 C CA . GLY A 1 69 ? 8.106 11.155 7.653 1.00 71.19 69 GLY A CA 1
ATOM 477 C C . GLY A 1 69 ? 8.899 9.862 7.547 1.00 71.19 69 GLY A C 1
ATOM 478 O O . GLY A 1 69 ? 8.344 8.803 7.249 1.00 71.19 69 GLY A O 1
ATOM 479 N N . ASP A 1 70 ? 10.207 9.960 7.771 1.00 65.31 70 ASP A N 1
ATOM 480 C CA . ASP A 1 70 ? 11.075 8.786 7.784 1.00 65.31 70 ASP A CA 1
ATOM 481 C C . ASP A 1 70 ? 10.623 7.815 8.880 1.00 65.31 70 ASP A C 1
ATOM 483 O O . ASP A 1 70 ? 10.333 8.211 10.015 1.00 65.31 70 ASP A O 1
ATOM 487 N N . VAL A 1 71 ? 10.577 6.528 8.540 1.00 69.88 71 VAL A N 1
ATOM 488 C CA . VAL A 1 71 ? 10.277 5.471 9.503 1.00 69.88 71 VAL A CA 1
ATOM 489 C C . VAL A 1 71 ? 11.399 5.430 10.535 1.00 69.88 71 VAL A C 1
ATOM 491 O O . VAL A 1 71 ? 12.522 5.028 10.236 1.00 69.88 71 VAL A O 1
ATOM 494 N N . ARG A 1 72 ? 11.090 5.836 11.769 1.00 64.81 72 ARG A N 1
ATOM 495 C CA . ARG A 1 72 ? 11.938 5.539 12.924 1.00 64.81 72 ARG A CA 1
ATOM 496 C C . ARG A 1 72 ? 11.709 4.086 13.308 1.00 64.81 72 ARG A C 1
ATOM 498 O O . ARG A 1 72 ? 10.567 3.684 13.534 1.00 64.81 72 ARG A O 1
ATOM 505 N N . GLU A 1 73 ? 12.784 3.304 13.330 1.00 62.72 73 GLU A N 1
ATOM 506 C CA . GLU A 1 73 ? 12.711 1.902 13.722 1.00 62.72 73 GLU A CA 1
ATOM 507 C C . GLU A 1 73 ? 12.055 1.776 15.110 1.00 62.72 73 GLU A C 1
ATOM 509 O O . GLU A 1 73 ? 12.280 2.568 16.022 1.00 62.72 73 GLU A O 1
ATOM 514 N N . GLU A 1 74 ? 11.188 0.776 15.223 1.00 66.44 74 GLU A N 1
ATOM 515 C CA . GLU A 1 74 ? 10.581 0.271 16.451 1.00 66.44 74 GLU A CA 1
ATOM 516 C C . GLU A 1 74 ? 9.415 1.012 17.119 1.00 66.44 74 GLU A C 1
ATOM 518 O O . GLU A 1 74 ? 8.858 0.506 18.105 1.00 66.44 74 GLU A O 1
ATOM 523 N N . GLY A 1 75 ? 8.944 2.112 16.534 1.00 78.44 75 GLY A N 1
ATOM 524 C CA . GLY A 1 75 ? 7.743 2.813 16.997 1.00 78.44 75 GLY A CA 1
ATOM 525 C C . GLY A 1 75 ? 6.465 1.966 16.914 1.00 78.44 75 GLY A C 1
ATOM 526 O O . GLY A 1 75 ? 6.284 1.171 15.985 1.00 78.44 75 GLY A O 1
ATOM 527 N N . LEU A 1 76 ? 5.564 2.149 17.888 1.00 87.44 76 LEU A N 1
ATOM 528 C CA . LEU A 1 76 ? 4.176 1.704 17.748 1.00 87.44 76 LEU A CA 1
ATOM 529 C C . LEU A 1 76 ? 3.550 2.412 16.547 1.00 87.44 76 LEU A C 1
ATOM 531 O O . LEU A 1 76 ? 3.817 3.585 16.292 1.00 87.44 76 LEU A O 1
ATOM 535 N N . VAL A 1 77 ? 2.734 1.679 15.798 1.00 91.56 77 VAL A N 1
ATOM 536 C CA . VAL A 1 77 ? 1.989 2.248 14.683 1.00 91.56 77 VAL A CA 1
ATOM 537 C C . VAL A 1 77 ? 0.898 3.157 15.240 1.00 91.56 77 VAL A C 1
ATOM 539 O O . VAL A 1 77 ? 0.100 2.748 16.085 1.00 91.56 77 VAL A O 1
ATOM 542 N N . GLU A 1 78 ? 0.833 4.366 14.703 1.00 91.50 78 GLU A N 1
ATOM 543 C CA . GLU A 1 78 ? -0.112 5.400 15.091 1.00 91.50 78 GLU A CA 1
ATOM 544 C C . GLU A 1 78 ? -1.135 5.657 13.984 1.00 91.50 78 GLU A C 1
ATOM 546 O O . GLU A 1 78 ? -0.836 5.574 12.791 1.00 91.50 78 GLU A O 1
ATOM 551 N N . THR A 1 79 ? -2.348 6.011 14.398 1.00 92.25 79 THR A N 1
ATOM 552 C CA . THR A 1 79 ? -3.403 6.490 13.498 1.00 92.25 79 THR A CA 1
ATOM 553 C C . THR A 1 79 ? -3.007 7.809 12.830 1.00 92.25 79 THR A C 1
ATOM 555 O O . THR A 1 79 ? -2.306 8.636 13.423 1.00 92.25 79 THR A O 1
ATOM 558 N N . GLY A 1 80 ? -3.469 8.012 11.594 1.00 92.38 80 GLY A N 1
ATOM 559 C CA . GLY A 1 80 ? -3.251 9.248 10.845 1.00 92.38 80 GLY A CA 1
ATOM 560 C C . GLY A 1 80 ? -1.796 9.450 10.413 1.00 92.38 80 GLY A C 1
ATOM 561 O O . GLY A 1 80 ? -1.357 10.588 10.224 1.00 92.38 80 GLY A O 1
ATOM 562 N N . THR A 1 81 ? -1.040 8.356 10.292 1.00 93.50 81 THR A N 1
ATOM 563 C CA . THR A 1 81 ? 0.386 8.371 9.954 1.00 93.50 81 THR A CA 1
ATOM 564 C C . THR A 1 81 ? 0.666 7.530 8.711 1.00 93.50 81 THR A C 1
ATOM 566 O O . THR A 1 81 ? 0.170 6.410 8.575 1.00 93.50 81 THR A O 1
ATOM 569 N N . ILE A 1 82 ? 1.485 8.078 7.814 1.00 95.06 82 ILE A N 1
ATOM 570 C CA . ILE A 1 82 ? 2.025 7.427 6.625 1.00 95.06 82 ILE A CA 1
ATOM 571 C C . ILE A 1 82 ? 3.468 7.003 6.903 1.00 95.06 82 ILE A C 1
ATOM 573 O O . ILE A 1 82 ? 4.349 7.836 7.125 1.00 95.06 82 ILE A O 1
ATOM 577 N N . TYR A 1 83 ? 3.709 5.701 6.835 1.00 94.25 83 TYR A N 1
ATOM 578 C CA . TYR A 1 83 ? 5.011 5.067 6.971 1.00 94.25 83 TYR A CA 1
ATOM 579 C C . TYR A 1 83 ? 5.520 4.663 5.594 1.00 94.25 83 TYR A C 1
ATOM 581 O O . TYR A 1 83 ? 4.859 3.925 4.865 1.00 94.25 83 TYR A O 1
ATOM 589 N N . VAL A 1 84 ? 6.701 5.148 5.232 1.00 93.00 84 VAL A N 1
ATOM 590 C CA . VAL A 1 84 ? 7.255 4.980 3.889 1.00 93.00 84 VAL A CA 1
ATOM 591 C C . VAL A 1 84 ? 8.492 4.098 3.951 1.00 93.00 84 VAL A C 1
ATOM 593 O O . VAL A 1 84 ? 9.381 4.324 4.769 1.00 93.00 84 VAL A O 1
ATOM 596 N N . ALA A 1 85 ? 8.554 3.093 3.081 1.00 90.94 85 ALA A N 1
ATOM 597 C CA . ALA A 1 85 ? 9.706 2.212 2.998 1.00 90.94 85 ALA A CA 1
ATOM 598 C C . ALA A 1 85 ? 10.970 2.984 2.594 1.00 90.94 85 ALA A C 1
ATOM 600 O O . ALA A 1 85 ? 10.924 3.925 1.796 1.00 90.94 85 ALA A O 1
ATOM 601 N N . VAL A 1 86 ? 12.107 2.558 3.139 1.00 88.31 86 VAL A N 1
ATOM 602 C CA . VAL A 1 86 ? 13.422 3.112 2.801 1.00 88.31 86 VAL A CA 1
ATOM 603 C C . VAL A 1 86 ? 14.150 2.180 1.827 1.00 88.31 86 VAL A C 1
ATOM 605 O O . VAL A 1 86 ? 13.855 0.983 1.803 1.00 88.31 86 VAL A O 1
ATOM 608 N N . PRO A 1 87 ? 15.098 2.695 1.026 1.00 87.75 87 PRO A N 1
ATOM 609 C CA . PRO A 1 87 ? 15.920 1.864 0.153 1.00 87.75 87 PRO A CA 1
ATOM 610 C C . PRO A 1 87 ? 16.626 0.740 0.920 1.00 87.75 87 PRO A C 1
ATOM 612 O O . PRO A 1 87 ? 17.051 0.924 2.061 1.00 87.75 87 PRO A O 1
ATOM 615 N N . ASP A 1 88 ? 16.741 -0.423 0.280 1.00 87.69 88 ASP A N 1
ATOM 616 C CA . ASP A 1 88 ? 17.490 -1.587 0.763 1.00 87.69 88 ASP A CA 1
ATOM 617 C C . ASP A 1 88 ? 17.013 -2.211 2.093 1.00 87.69 88 ASP A C 1
ATOM 619 O O . ASP A 1 88 ? 17.685 -3.067 2.671 1.00 87.69 88 ASP A O 1
ATOM 623 N N . ARG A 1 89 ? 15.809 -1.860 2.569 1.00 90.25 89 ARG A N 1
ATOM 624 C CA . ARG A 1 89 ? 15.168 -2.507 3.728 1.00 90.25 89 ARG A CA 1
ATOM 625 C C . ARG A 1 89 ? 13.696 -2.776 3.461 1.00 90.25 89 ARG A C 1
ATOM 627 O O . ARG A 1 89 ? 12.983 -1.901 2.982 1.00 90.25 89 ARG A O 1
ATOM 634 N N . HIS A 1 90 ? 13.211 -3.962 3.815 1.00 93.44 90 HIS A N 1
ATOM 635 C CA . HIS A 1 90 ? 11.779 -4.246 3.780 1.00 93.44 90 HIS A CA 1
ATOM 636 C C . HIS A 1 90 ? 11.069 -3.485 4.896 1.00 93.44 90 HIS A C 1
ATOM 638 O O . HIS A 1 90 ? 11.434 -3.608 6.064 1.00 93.44 90 HIS A O 1
ATOM 644 N N . LEU A 1 91 ? 10.031 -2.734 4.531 1.00 94.25 91 LEU A N 1
ATOM 645 C CA . LEU A 1 91 ? 9.070 -2.199 5.484 1.00 94.25 91 LEU A CA 1
ATOM 646 C C . LEU A 1 91 ? 8.069 -3.299 5.831 1.00 94.25 91 LEU A C 1
ATOM 648 O O . LEU A 1 91 ? 7.329 -3.750 4.960 1.00 94.25 91 LEU A O 1
ATOM 652 N N . VAL A 1 92 ? 8.038 -3.707 7.094 1.00 95.19 92 VAL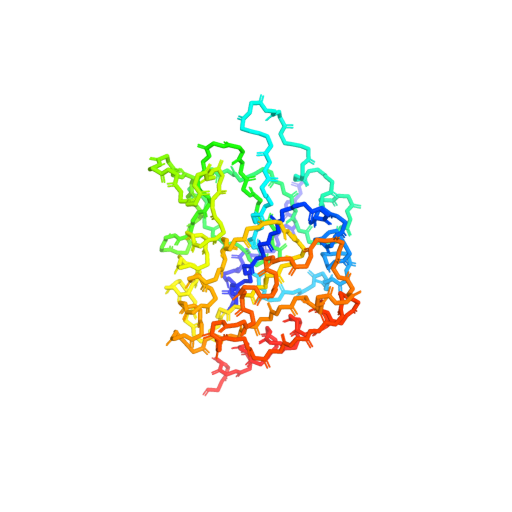 A N 1
ATOM 653 C CA . VAL A 1 92 ? 7.068 -4.683 7.605 1.00 95.19 92 VAL A CA 1
ATOM 654 C C . VAL A 1 92 ? 6.465 -4.191 8.914 1.00 95.19 92 VAL A C 1
ATOM 656 O O . VAL A 1 92 ? 7.033 -3.335 9.601 1.00 95.19 92 VAL A O 1
ATOM 659 N N . VAL A 1 93 ? 5.313 -4.749 9.274 1.00 93.75 93 VAL A N 1
ATOM 660 C CA . VAL A 1 93 ? 4.671 -4.505 10.565 1.00 93.75 93 VAL A CA 1
ATOM 661 C C . VAL A 1 93 ? 4.597 -5.800 11.359 1.00 93.75 93 VAL A C 1
ATOM 663 O O . VAL A 1 93 ? 4.030 -6.785 10.900 1.00 93.75 93 VAL A O 1
ATOM 666 N N . ILE A 1 94 ? 5.147 -5.790 12.570 1.00 92.06 94 ILE A N 1
ATOM 667 C CA . ILE A 1 94 ? 5.135 -6.934 13.490 1.00 92.06 94 ILE A CA 1
ATOM 668 C C . ILE A 1 94 ? 4.642 -6.421 14.837 1.00 92.06 94 ILE A C 1
ATOM 670 O O . ILE A 1 94 ? 5.107 -5.377 15.295 1.00 92.06 94 ILE A O 1
ATOM 674 N N . ASP A 1 95 ? 3.662 -7.098 15.436 1.00 89.62 95 ASP A N 1
ATOM 675 C CA . ASP A 1 95 ? 3.062 -6.716 16.723 1.00 89.62 95 ASP A CA 1
ATOM 676 C C . ASP A 1 95 ? 2.686 -5.232 16.795 1.00 89.62 95 ASP A C 1
ATOM 678 O O . ASP A 1 95 ? 2.963 -4.534 17.772 1.00 89.62 95 ASP A O 1
ATOM 682 N N . ARG A 1 96 ? 2.073 -4.725 15.713 1.00 89.69 96 ARG A N 1
ATOM 683 C CA . ARG A 1 96 ? 1.628 -3.325 15.600 1.00 89.69 96 ARG A CA 1
ATOM 684 C C . ARG A 1 96 ? 2.760 -2.306 15.705 1.00 89.69 96 ARG A C 1
ATOM 686 O O . ARG A 1 96 ? 2.517 -1.149 16.048 1.00 89.69 96 ARG A O 1
ATOM 693 N N . ARG A 1 97 ? 3.985 -2.713 15.380 1.00 92.06 97 ARG A N 1
ATOM 694 C CA . ARG A 1 97 ? 5.161 -1.850 15.311 1.00 92.06 97 ARG A CA 1
ATOM 695 C C . ARG A 1 97 ? 5.781 -1.900 13.935 1.00 92.06 97 ARG A C 1
ATOM 697 O O . ARG A 1 97 ? 5.867 -2.960 13.315 1.00 92.06 97 ARG A O 1
ATOM 704 N N . VAL A 1 98 ? 6.268 -0.752 13.490 1.00 92.06 98 VAL A N 1
ATOM 705 C CA . VAL A 1 98 ? 7.002 -0.682 12.231 1.00 92.06 98 VAL A CA 1
ATOM 706 C C . VAL A 1 98 ? 8.407 -1.238 12.429 1.00 92.06 98 VAL A C 1
ATOM 708 O O . VAL A 1 98 ? 9.074 -0.970 13.436 1.00 92.06 98 VAL A O 1
ATOM 711 N N . ARG A 1 99 ? 8.847 -2.048 11.469 1.00 92.44 99 ARG A N 1
ATOM 712 C CA . ARG A 1 99 ? 10.177 -2.650 11.425 1.00 92.44 99 ARG A CA 1
ATOM 713 C C . ARG A 1 99 ? 10.760 -2.473 10.028 1.00 92.44 99 ARG A C 1
ATOM 715 O O . ARG A 1 99 ? 10.058 -2.620 9.027 1.00 92.44 99 ARG A O 1
ATOM 722 N N . LEU A 1 100 ? 12.053 -2.172 9.981 1.00 91.44 100 LEU A N 1
ATOM 723 C CA . LEU A 1 100 ? 12.844 -2.173 8.758 1.00 91.44 100 LEU A CA 1
ATOM 724 C C . LEU A 1 100 ? 13.763 -3.390 8.810 1.00 91.44 100 LEU A C 1
ATOM 726 O O . LEU A 1 100 ? 14.627 -3.479 9.678 1.00 91.44 100 LEU A O 1
ATOM 730 N N . VAL A 1 101 ? 13.544 -4.350 7.917 1.00 90.25 101 VAL A 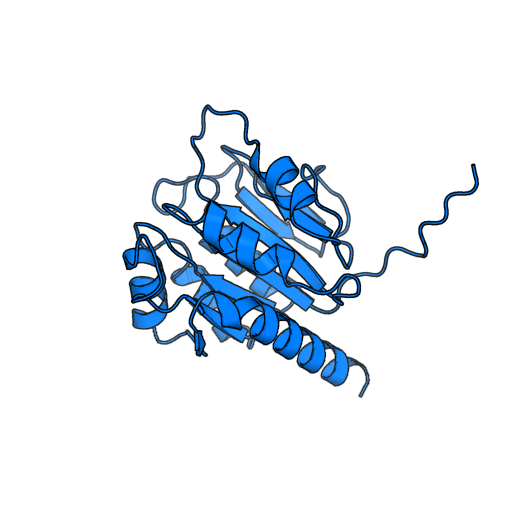N 1
ATOM 731 C CA . VAL A 1 101 ? 14.231 -5.647 7.957 1.00 90.25 101 VAL A CA 1
ATOM 732 C C . VAL A 1 101 ? 15.133 -5.803 6.743 1.00 90.25 101 VAL A C 1
ATOM 734 O O . VAL A 1 101 ? 14.726 -5.556 5.606 1.00 90.25 101 VAL A O 1
ATOM 737 N N . VAL A 1 102 ? 16.363 -6.248 6.988 1.00 88.19 102 VAL A N 1
ATOM 738 C CA . VAL A 1 102 ? 17.288 -6.682 5.941 1.00 88.19 102 VAL A CA 1
ATOM 739 C C . VAL A 1 102 ? 17.155 -8.198 5.806 1.00 88.19 102 VAL A C 1
ATOM 741 O O . VAL A 1 102 ? 17.597 -8.948 6.671 1.00 88.19 102 VAL A O 1
ATOM 744 N N . SER A 1 103 ? 16.514 -8.640 4.729 1.00 88.00 103 SER A N 1
ATOM 745 C CA . SER A 1 103 ? 16.390 -10.048 4.331 1.00 88.00 103 SER A CA 1
ATOM 746 C C . SER A 1 103 ? 16.552 -10.175 2.818 1.00 88.00 103 SER A C 1
ATOM 748 O O . SER A 1 103 ? 16.673 -9.155 2.135 1.00 88.00 103 SER A O 1
ATOM 750 N N . ASP A 1 104 ? 16.537 -11.398 2.289 1.00 85.56 104 ASP A N 1
ATOM 751 C CA . ASP A 1 104 ? 16.680 -11.628 0.848 1.00 85.56 104 ASP A CA 1
ATOM 752 C C . ASP A 1 104 ? 15.640 -10.842 0.029 1.00 85.56 104 ASP A C 1
ATOM 754 O O . ASP A 1 104 ? 14.470 -10.781 0.435 1.00 85.56 104 ASP A O 1
ATOM 758 N N . PRO A 1 105 ? 16.042 -10.254 -1.118 1.00 78.56 105 PRO A N 1
ATOM 759 C CA . PRO A 1 105 ? 15.119 -9.588 -2.026 1.00 78.56 105 PRO A CA 1
ATOM 760 C C . PRO A 1 105 ? 13.991 -10.523 -2.468 1.00 78.56 105 PRO A C 1
ATOM 762 O O . PRO A 1 105 ? 14.220 -11.690 -2.789 1.00 78.56 105 PRO A O 1
ATOM 765 N N . VAL A 1 106 ? 12.776 -9.990 -2.562 1.00 82.69 106 VAL A N 1
ATOM 766 C CA . VAL A 1 106 ? 11.629 -10.692 -3.157 1.00 82.69 106 VAL A CA 1
ATOM 767 C C . VAL A 1 106 ? 11.402 -10.082 -4.528 1.00 82.69 106 VAL A C 1
ATOM 769 O O . VAL A 1 106 ? 11.478 -8.870 -4.668 1.00 82.69 106 VAL A O 1
ATOM 772 N N . HIS A 1 107 ? 11.214 -10.902 -5.563 1.00 81.12 107 HIS A N 1
ATOM 773 C CA . HIS A 1 107 ? 11.127 -10.418 -6.949 1.00 81.12 107 HIS A CA 1
ATOM 774 C C . HIS A 1 107 ? 12.308 -9.519 -7.376 1.00 81.12 107 HIS A C 1
ATOM 776 O O . HIS A 1 107 ? 12.142 -8.617 -8.192 1.00 81.12 107 HIS A O 1
ATOM 782 N N . TYR A 1 108 ? 13.507 -9.784 -6.837 1.00 82.38 108 TYR A N 1
ATOM 783 C CA . TYR A 1 108 ? 14.735 -9.005 -7.060 1.00 82.38 108 TYR A CA 1
ATOM 784 C C . TYR A 1 108 ? 14.688 -7.556 -6.545 1.00 82.38 108 TYR A C 1
ATOM 786 O O . TYR A 1 108 ? 15.562 -6.762 -6.890 1.00 82.38 108 TYR A O 1
ATOM 794 N N . VAL A 1 109 ? 13.711 -7.211 -5.698 1.00 78.88 109 VAL A N 1
ATOM 795 C CA . VAL A 1 109 ? 13.563 -5.874 -5.110 1.00 78.88 109 VAL A CA 1
ATOM 796 C C . VAL A 1 109 ? 13.614 -5.904 -3.581 1.00 78.88 109 VAL A C 1
ATOM 798 O O . VAL A 1 109 ? 13.201 -6.861 -2.917 1.00 78.88 109 VAL A O 1
ATOM 801 N N . ARG A 1 110 ? 14.147 -4.820 -3.016 1.00 88.12 110 ARG A N 1
ATOM 802 C CA . ARG A 1 110 ? 14.148 -4.521 -1.583 1.00 88.12 110 ARG A CA 1
ATOM 803 C C . ARG A 1 110 ? 14.088 -2.994 -1.417 1.00 88.12 110 ARG A C 1
ATOM 805 O O . ARG A 1 110 ? 15.072 -2.325 -1.737 1.00 88.12 110 ARG A O 1
ATOM 812 N N . PRO A 1 111 ? 12.965 -2.416 -0.955 1.00 88.94 111 PRO A N 1
ATOM 813 C CA . PRO A 1 111 ? 11.775 -3.058 -0.383 1.00 88.94 111 PRO A CA 1
ATOM 814 C C . PRO A 1 111 ? 10.904 -3.795 -1.409 1.00 88.94 111 PRO A C 1
ATOM 816 O O . PRO A 1 111 ? 10.826 -3.388 -2.561 1.00 88.94 111 PRO A O 1
ATOM 819 N N . ALA A 1 112 ? 10.211 -4.832 -0.935 1.00 95.06 112 ALA A N 1
ATOM 820 C CA . ALA A 1 112 ? 9.211 -5.586 -1.688 1.00 95.06 112 ALA A CA 1
ATOM 821 C C . ALA A 1 112 ? 7.807 -5.314 -1.138 1.00 95.06 112 ALA A C 1
ATOM 823 O O . ALA A 1 112 ? 7.626 -5.245 0.085 1.00 95.06 112 ALA A O 1
ATOM 824 N N . ILE A 1 113 ? 6.837 -5.176 -2.036 1.00 97.81 113 ILE A N 1
ATOM 825 C CA . ILE A 1 113 ? 5.429 -4.892 -1.738 1.00 97.81 113 ILE A CA 1
ATOM 826 C C . ILE A 1 113 ? 4.785 -6.092 -1.041 1.00 97.81 113 ILE A C 1
ATOM 828 O O . ILE A 1 113 ? 4.097 -5.909 -0.034 1.00 97.81 113 ILE A O 1
ATOM 832 N N . ASP A 1 114 ? 5.060 -7.311 -1.511 1.00 98.00 114 AS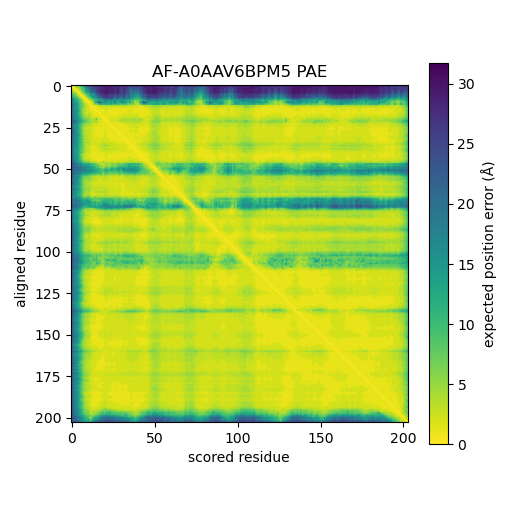P A N 1
ATOM 833 C CA . ASP A 1 114 ? 4.497 -8.540 -0.944 1.00 98.00 114 ASP A CA 1
ATOM 834 C C . ASP A 1 114 ? 4.788 -8.666 0.556 1.00 98.00 114 ASP A C 1
ATOM 836 O O . ASP A 1 114 ? 3.877 -8.910 1.344 1.00 98.00 114 ASP A O 1
ATOM 840 N N . ARG A 1 115 ? 6.026 -8.377 0.979 1.00 97.00 115 ARG A N 1
ATOM 841 C CA . ARG A 1 115 ? 6.425 -8.428 2.398 1.00 97.00 115 ARG A CA 1
ATOM 842 C C . ARG A 1 115 ? 5.632 -7.457 3.265 1.00 97.00 115 ARG A C 1
ATOM 844 O O . ARG A 1 115 ? 5.229 -7.808 4.375 1.00 97.00 115 ARG A O 1
ATOM 851 N N . LEU A 1 116 ? 5.409 -6.238 2.769 1.00 97.88 116 LEU A N 1
ATOM 852 C CA . LEU A 1 116 ? 4.581 -5.272 3.479 1.00 97.88 116 LEU A CA 1
ATOM 853 C C . LEU A 1 116 ? 3.154 -5.815 3.610 1.00 97.88 116 LEU A C 1
ATOM 855 O O . LEU A 1 116 ? 2.605 -5.843 4.711 1.00 97.88 116 LEU A O 1
ATOM 859 N N . PHE A 1 117 ? 2.570 -6.257 2.500 1.00 98.62 117 PHE A N 1
ATOM 860 C CA . PHE A 1 117 ? 1.168 -6.657 2.429 1.00 98.62 117 PHE A CA 1
ATOM 861 C C . PHE A 1 117 ? 0.888 -7.887 3.297 1.00 98.62 117 PHE A C 1
ATOM 863 O O . PHE A 1 117 ? -0.078 -7.879 4.055 1.00 98.62 117 PHE A O 1
ATOM 870 N N . GLU A 1 118 ? 1.764 -8.893 3.267 1.00 98.44 118 GLU A N 1
ATOM 871 C CA . GLU A 1 118 ? 1.709 -10.067 4.147 1.00 98.44 118 GLU A CA 1
ATOM 872 C C . GLU A 1 118 ? 1.715 -9.665 5.627 1.00 98.44 118 GLU A C 1
ATOM 874 O O . GLU A 1 118 ? 0.885 -10.127 6.412 1.00 98.44 118 GLU A O 1
ATOM 879 N N . SER A 1 119 ? 2.617 -8.759 6.014 1.00 98.00 119 SER A N 1
ATOM 880 C CA . SER A 1 119 ? 2.725 -8.310 7.405 1.00 98.00 119 SER A CA 1
ATOM 881 C C . SER A 1 119 ? 1.501 -7.501 7.866 1.00 98.00 119 SER A C 1
ATOM 883 O O . SER A 1 119 ? 1.027 -7.666 8.992 1.00 98.00 119 SER A O 1
ATOM 885 N N . VAL A 1 120 ? 0.918 -6.684 6.980 1.00 98.06 120 VAL A N 1
ATOM 886 C CA . VAL A 1 120 ? -0.318 -5.933 7.258 1.00 98.06 120 VAL A CA 1
ATOM 887 C C . VAL A 1 120 ? -1.529 -6.865 7.329 1.00 98.06 120 VAL A C 1
ATOM 889 O O . VAL A 1 120 ? -2.364 -6.696 8.220 1.00 98.06 120 VAL A O 1
ATOM 892 N N . ALA A 1 121 ? -1.599 -7.887 6.469 1.00 98.06 121 ALA A N 1
ATOM 893 C CA . ALA A 1 121 ? -2.633 -8.919 6.531 1.00 98.06 121 ALA A CA 1
ATOM 894 C C . ALA A 1 121 ? -2.638 -9.625 7.896 1.00 98.06 121 ALA A C 1
ATOM 896 O O . ALA A 1 121 ? -3.695 -9.792 8.499 1.00 98.06 121 ALA A O 1
ATOM 897 N N . ILE A 1 122 ? -1.460 -9.969 8.427 1.00 97.12 122 ILE A N 1
ATOM 898 C CA . ILE A 1 122 ? -1.325 -10.566 9.764 1.00 97.12 122 ILE A CA 1
ATOM 899 C C . ILE A 1 122 ? -1.725 -9.563 10.858 1.00 97.12 122 ILE A C 1
ATOM 901 O O . ILE A 1 122 ? -2.473 -9.909 11.770 1.00 97.12 122 ILE A O 1
ATOM 905 N N . GLY A 1 123 ? -1.248 -8.316 10.773 1.00 95.06 123 GLY A N 1
ATOM 906 C CA . GLY A 1 123 ? -1.423 -7.315 11.831 1.00 95.06 123 GLY A CA 1
ATOM 907 C C . GLY A 1 123 ? -2.832 -6.721 11.966 1.00 95.06 123 GLY A C 1
ATOM 908 O O . GLY A 1 123 ? -3.157 -6.172 13.025 1.00 95.06 123 GLY A O 1
ATOM 909 N N . TRP A 1 124 ? -3.656 -6.790 10.914 1.00 95.62 124 TRP A N 1
ATOM 910 C CA . TRP A 1 124 ? -5.014 -6.224 10.908 1.00 95.62 124 TRP A CA 1
ATOM 911 C C . TRP A 1 124 ? -6.116 -7.178 10.438 1.00 95.62 124 TRP A C 1
ATOM 913 O O . TRP A 1 124 ? -7.281 -6.893 10.717 1.00 95.62 124 TRP A O 1
ATOM 923 N N . GLN A 1 125 ? -5.791 -8.298 9.789 1.00 95.44 125 GLN A N 1
ATOM 924 C CA . GLN A 1 125 ? -6.764 -9.291 9.318 1.00 95.44 125 GLN A CA 1
ATOM 925 C C . GLN A 1 125 ? -7.883 -8.655 8.473 1.00 95.44 125 GLN A C 1
ATOM 927 O O . GLN A 1 125 ? -7.603 -8.016 7.460 1.00 95.44 125 GLN A O 1
ATOM 932 N N . THR A 1 126 ? -9.141 -8.761 8.904 1.00 95.88 126 THR A N 1
ATOM 933 C CA . THR A 1 126 ? -10.310 -8.185 8.221 1.00 95.88 126 THR A CA 1
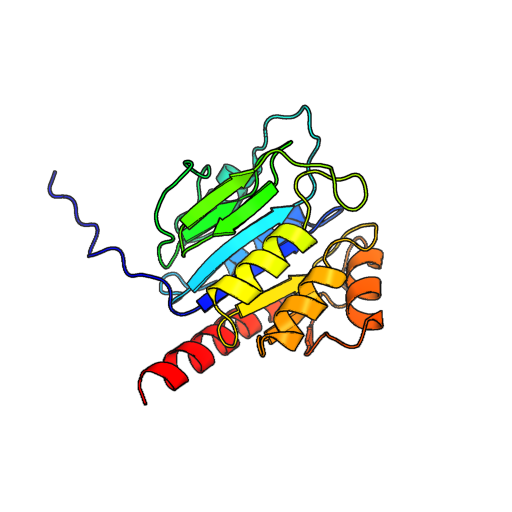ATOM 934 C C . THR A 1 126 ? -10.283 -6.657 8.139 1.00 95.88 126 THR A C 1
ATOM 936 O O . THR A 1 126 ? -10.979 -6.073 7.316 1.00 95.88 126 THR A O 1
ATOM 939 N N . ALA A 1 127 ? -9.457 -5.998 8.956 1.00 96.12 127 ALA A N 1
ATOM 940 C CA . ALA A 1 127 ? -9.225 -4.557 8.917 1.00 96.12 127 ALA A CA 1
ATOM 941 C C . ALA A 1 127 ? -7.975 -4.170 8.097 1.00 96.12 127 ALA A C 1
ATOM 943 O O . ALA A 1 127 ? -7.424 -3.083 8.282 1.00 96.12 127 ALA A O 1
ATOM 944 N N . ALA A 1 128 ? -7.465 -5.065 7.247 1.00 98.12 128 ALA A N 1
ATOM 945 C CA . ALA A 1 128 ? -6.398 -4.761 6.299 1.00 98.12 128 ALA A CA 1
ATOM 946 C C . ALA A 1 128 ? -6.980 -4.276 4.963 1.00 98.12 128 ALA A C 1
ATOM 948 O O . ALA A 1 128 ? -7.955 -4.833 4.456 1.00 98.12 128 ALA A O 1
ATOM 949 N N . VAL A 1 129 ? -6.344 -3.267 4.367 1.00 98.69 129 VAL A N 1
ATOM 950 C CA . VAL A 1 129 ? -6.639 -2.790 3.010 1.00 98.69 129 VAL A CA 1
ATOM 951 C C . VAL A 1 129 ? -5.358 -2.850 2.188 1.00 98.69 129 VAL A C 1
ATOM 953 O O . VAL A 1 129 ? -4.364 -2.240 2.568 1.00 98.69 129 VAL A O 1
ATOM 956 N N . GLY A 1 130 ? -5.370 -3.572 1.071 1.00 98.75 130 GLY A N 1
ATOM 957 C CA . GLY A 1 130 ? -4.243 -3.682 0.142 1.00 98.75 130 GLY A CA 1
ATOM 958 C C . GLY A 1 130 ? -4.517 -2.952 -1.161 1.00 98.75 130 GLY A C 1
ATOM 959 O O . GLY A 1 130 ? -5.581 -3.136 -1.746 1.00 98.75 130 GLY A O 1
ATOM 960 N N . VAL A 1 131 ? -3.566 -2.146 -1.632 1.00 98.88 131 VAL A N 1
ATOM 961 C CA . VAL A 1 131 ? -3.720 -1.331 -2.844 1.00 98.88 131 VAL A CA 1
ATOM 962 C C . VAL A 1 131 ? -2.508 -1.482 -3.760 1.00 98.88 131 VAL A C 1
ATOM 964 O O . VAL A 1 131 ? -1.429 -0.986 -3.439 1.00 98.88 131 VAL A O 1
ATOM 967 N N . VAL A 1 132 ? -2.686 -2.115 -4.921 1.00 98.75 132 VAL A N 1
ATOM 968 C CA . VAL A 1 132 ? -1.644 -2.215 -5.961 1.00 98.75 132 VAL A CA 1
ATOM 969 C C . VAL A 1 132 ? -1.864 -1.147 -7.026 1.00 98.75 132 VAL A C 1
ATOM 971 O O . VAL A 1 132 ? -2.934 -1.060 -7.629 1.00 98.75 132 VAL A O 1
ATOM 974 N N . LEU A 1 133 ? -0.838 -0.336 -7.263 1.00 98.69 133 LEU A N 1
ATOM 975 C CA . LEU A 1 133 ? -0.847 0.775 -8.214 1.00 98.69 133 LEU A CA 1
ATOM 976 C C . LEU A 1 133 ? 0.071 0.501 -9.410 1.00 98.69 133 LEU A C 1
ATOM 978 O O . LEU A 1 133 ? 0.676 -0.564 -9.517 1.00 98.69 133 LEU A O 1
ATOM 982 N N . SER A 1 134 ? 0.178 1.486 -10.304 1.00 98.06 134 SER A N 1
ATOM 983 C CA . SER A 1 134 ? 1.093 1.497 -11.448 1.00 98.06 134 SER A CA 1
ATOM 984 C C . SER A 1 134 ? 2.485 0.957 -11.109 1.00 98.06 134 SER A C 1
ATOM 986 O O . SER A 1 134 ? 3.114 1.344 -10.114 1.00 98.06 134 SER A O 1
ATOM 988 N N . GLY A 1 135 ? 2.984 0.080 -11.976 1.00 96.62 135 GLY A N 1
ATOM 989 C CA . GLY A 1 135 ? 4.296 -0.519 -11.836 1.00 96.62 135 GLY A CA 1
ATOM 990 C C . GLY A 1 135 ? 4.617 -1.577 -12.882 1.00 96.62 135 GLY A C 1
ATOM 991 O O . GLY A 1 135 ? 3.747 -2.119 -13.568 1.00 96.62 135 GLY A O 1
ATOM 992 N N . ASN A 1 136 ? 5.905 -1.903 -12.964 1.00 90.12 136 ASN A N 1
ATOM 993 C CA . ASN A 1 136 ? 6.395 -3.044 -13.726 1.00 90.12 136 ASN A CA 1
ATOM 994 C C . ASN A 1 136 ? 6.514 -4.271 -12.813 1.00 90.12 136 ASN A C 1
ATOM 996 O O . ASN A 1 136 ? 6.810 -4.142 -11.630 1.00 90.12 136 ASN A O 1
ATOM 1000 N N . GLY A 1 137 ? 6.339 -5.467 -13.377 1.00 91.62 137 GLY A N 1
ATOM 1001 C CA . GLY A 1 137 ? 6.526 -6.727 -12.653 1.00 91.62 137 GLY A CA 1
ATOM 1002 C C . GLY A 1 137 ? 5.246 -7.274 -12.027 1.00 91.62 137 GLY A C 1
ATOM 1003 O O . GLY A 1 137 ? 4.159 -7.052 -12.556 1.00 91.62 137 GLY A O 1
ATOM 1004 N N . ILE A 1 138 ? 5.411 -8.060 -10.962 1.00 96.00 138 ILE A N 1
ATOM 1005 C CA . ILE A 1 138 ? 4.337 -8.826 -10.305 1.00 96.00 138 ILE A CA 1
ATOM 1006 C C . ILE A 1 138 ? 4.328 -8.675 -8.776 1.00 96.00 138 ILE A C 1
ATOM 1008 O O . ILE A 1 138 ? 3.466 -9.261 -8.127 1.00 96.00 138 ILE A O 1
ATOM 1012 N N . ASP A 1 139 ? 5.274 -7.924 -8.205 1.00 97.00 139 ASP A N 1
ATOM 1013 C CA . ASP A 1 139 ? 5.349 -7.718 -6.755 1.00 97.00 139 ASP A CA 1
ATOM 1014 C C . ASP A 1 139 ? 4.072 -7.028 -6.248 1.00 97.00 139 ASP A C 1
ATOM 1016 O O . ASP A 1 139 ? 3.535 -6.126 -6.892 1.00 97.00 139 ASP A O 1
ATOM 1020 N N . GLY A 1 140 ? 3.550 -7.502 -5.123 1.00 97.19 140 GLY A N 1
ATOM 1021 C CA . GLY A 1 140 ? 2.236 -7.156 -4.585 1.00 97.19 140 GLY A CA 1
ATOM 1022 C C . GLY A 1 140 ? 1.145 -8.176 -4.920 1.00 97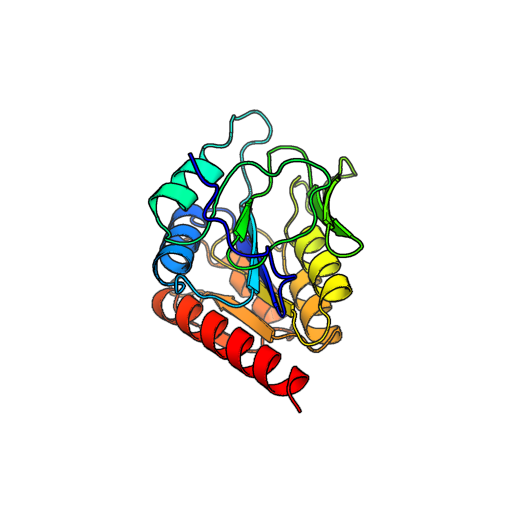.19 140 GLY A C 1
ATOM 1023 O O . GLY A 1 140 ? 0.087 -8.152 -4.292 1.00 97.19 140 GLY A O 1
ATOM 1024 N N . THR A 1 141 ? 1.371 -9.095 -5.868 1.00 98.19 141 THR A N 1
ATOM 1025 C CA . THR A 1 141 ? 0.376 -10.121 -6.235 1.00 98.19 141 THR A CA 1
ATOM 1026 C C . THR A 1 141 ? 0.173 -11.139 -5.110 1.00 98.19 141 THR A C 1
ATOM 1028 O O . THR A 1 141 ? -0.968 -11.452 -4.757 1.00 98.19 141 THR A O 1
ATOM 1031 N N . ALA A 1 142 ? 1.259 -11.649 -4.517 1.00 98.19 142 ALA A N 1
ATOM 1032 C CA . ALA A 1 142 ? 1.163 -12.606 -3.413 1.00 98.19 142 ALA A CA 1
ATOM 1033 C C . ALA A 1 142 ? 0.626 -11.929 -2.141 1.00 98.19 142 ALA A C 1
ATOM 1035 O O . ALA A 1 142 ? -0.207 -12.497 -1.430 1.00 98.19 142 ALA A O 1
ATOM 1036 N N . GLY A 1 143 ? 1.024 -10.680 -1.913 1.00 98.38 143 GLY A N 1
ATOM 1037 C CA . GLY A 1 143 ? 0.568 -9.828 -0.829 1.00 98.38 143 GLY A CA 1
ATOM 1038 C C . GLY A 1 143 ? -0.924 -9.508 -0.895 1.00 98.38 143 GLY A C 1
ATOM 1039 O O . GLY A 1 143 ? -1.613 -9.594 0.120 1.00 98.38 143 GLY A O 1
ATOM 1040 N N . ILE A 1 144 ? -1.460 -9.196 -2.081 1.00 98.44 144 ILE A N 1
ATOM 1041 C CA . ILE A 1 144 ? -2.909 -9.015 -2.281 1.00 98.44 144 ILE A CA 1
ATOM 1042 C C . ILE A 1 144 ? -3.658 -10.298 -1.927 1.00 98.44 144 ILE A C 1
ATOM 1044 O O . ILE A 1 144 ? -4.637 -10.250 -1.182 1.00 98.44 144 ILE A O 1
ATOM 1048 N N . ALA A 1 145 ? -3.162 -11.455 -2.374 1.00 98.69 145 ALA A N 1
ATOM 1049 C CA . ALA A 1 145 ? -3.753 -12.735 -2.004 1.00 98.69 145 ALA A CA 1
ATOM 1050 C C . ALA A 1 145 ? -3.711 -12.975 -0.484 1.00 98.69 145 ALA A C 1
ATOM 1052 O O . ALA A 1 145 ? -4.673 -13.501 0.076 1.00 98.69 145 ALA A O 1
ATOM 1053 N N . ALA A 1 146 ? -2.635 -12.576 0.200 1.00 98.75 146 ALA A N 1
ATOM 1054 C CA . ALA A 1 146 ? -2.530 -12.670 1.655 1.00 98.75 146 ALA A CA 1
ATOM 1055 C C . ALA A 1 146 ? -3.570 -11.790 2.368 1.00 98.75 146 ALA A C 1
ATOM 1057 O O . ALA A 1 146 ? -4.299 -12.290 3.227 1.00 98.75 146 ALA A O 1
ATOM 1058 N N . ILE A 1 147 ? -3.702 -10.518 1.970 1.00 98.75 147 ILE A N 1
ATOM 1059 C CA . ILE A 1 147 ? -4.716 -9.598 2.516 1.00 98.75 147 ILE A CA 1
ATOM 1060 C C . ILE A 1 147 ? -6.120 -10.158 2.289 1.00 98.75 147 ILE A C 1
ATOM 1062 O O . ILE A 1 147 ? -6.916 -10.222 3.228 1.00 98.75 147 ILE A O 1
ATOM 1066 N N . LYS A 1 148 ? -6.409 -10.638 1.074 1.00 98.56 148 LYS A N 1
ATOM 1067 C CA . LYS A 1 148 ? -7.727 -11.179 0.748 1.00 98.56 148 LYS A CA 1
ATOM 1068 C C . LYS A 1 148 ? -8.064 -12.425 1.563 1.00 98.56 148 LYS A C 1
ATOM 1070 O O . LYS A 1 148 ? -9.172 -12.538 2.083 1.00 98.56 148 LYS A O 1
ATOM 1075 N N . ARG A 1 149 ? -7.116 -13.356 1.711 1.00 98.44 149 ARG A N 1
ATOM 1076 C CA . ARG A 1 149 ? -7.301 -14.575 2.520 1.00 98.44 149 ARG A CA 1
ATOM 1077 C C . ARG A 1 149 ? -7.478 -14.278 4.007 1.00 98.44 149 ARG A C 1
ATOM 1079 O O . ARG A 1 149 ? -8.169 -15.032 4.682 1.00 98.44 149 ARG A O 1
ATOM 1086 N N . ALA A 1 150 ? -6.908 -13.181 4.503 1.00 97.69 150 ALA A N 1
ATOM 1087 C CA . ALA A 1 150 ? -7.131 -12.703 5.866 1.00 97.69 150 ALA A CA 1
ATOM 1088 C C . ALA A 1 150 ? -8.492 -11.991 6.053 1.00 97.69 150 ALA A C 1
ATOM 1090 O O . ALA A 1 150 ? -8.807 -11.553 7.158 1.00 97.69 150 ALA A O 1
ATOM 1091 N N . GLY A 1 151 ? -9.296 -11.879 4.987 1.00 97.38 151 GLY A N 1
ATOM 1092 C CA . GLY A 1 151 ? -10.606 -11.227 4.989 1.00 97.38 151 GLY A CA 1
ATOM 1093 C C . GLY A 1 151 ? -10.555 -9.708 4.815 1.00 97.38 151 GLY A C 1
ATOM 1094 O O . GLY A 1 151 ? -11.573 -9.053 5.022 1.00 97.38 151 GLY A O 1
ATOM 1095 N N . GLY A 1 152 ? -9.393 -9.149 4.468 1.00 98.00 152 GLY A N 1
ATOM 1096 C CA . GLY A 1 152 ? -9.230 -7.729 4.173 1.00 98.00 152 GLY A CA 1
ATOM 1097 C C . GLY A 1 152 ? -9.777 -7.331 2.798 1.00 98.00 152 GLY A C 1
ATOM 1098 O O . GLY A 1 152 ? -10.190 -8.174 1.996 1.00 98.00 152 GLY A O 1
ATOM 1099 N N . VAL A 1 153 ? -9.747 -6.026 2.526 1.00 98.50 153 VAL A N 1
ATOM 1100 C CA . VAL A 1 153 ? -10.191 -5.421 1.261 1.00 98.50 153 VAL A CA 1
ATOM 1101 C C . VAL A 1 153 ? -9.003 -5.224 0.328 1.00 98.50 153 VAL A C 1
ATOM 1103 O O . VAL A 1 153 ? -7.932 -4.784 0.744 1.00 98.50 153 VAL A O 1
ATOM 1106 N N . THR A 1 154 ? -9.192 -5.511 -0.953 1.00 98.88 154 THR A N 1
ATOM 1107 C CA . THR A 1 154 ? -8.121 -5.466 -1.955 1.00 98.88 154 THR A CA 1
ATOM 1108 C C . THR A 1 154 ? -8.512 -4.645 -3.176 1.00 98.88 154 THR A C 1
ATOM 1110 O O . THR A 1 154 ? -9.571 -4.826 -3.772 1.00 98.88 154 THR A O 1
ATOM 1113 N N . ILE A 1 155 ? -7.642 -3.719 -3.561 1.00 98.88 155 ILE A N 1
ATOM 1114 C CA . ILE A 1 155 ? -7.892 -2.751 -4.626 1.00 98.88 155 ILE A CA 1
ATOM 1115 C C . ILE A 1 155 ? -6.715 -2.786 -5.600 1.00 98.88 155 ILE A C 1
ATOM 1117 O O . ILE A 1 155 ? -5.553 -2.767 -5.189 1.00 98.88 155 ILE A O 1
ATOM 1121 N N . ALA A 1 156 ? -7.008 -2.790 -6.895 1.00 98.81 156 ALA A N 1
ATOM 1122 C CA . ALA A 1 156 ? -6.020 -2.542 -7.937 1.00 98.81 156 ALA A CA 1
ATOM 1123 C C . ALA A 1 156 ? -6.381 -1.267 -8.703 1.00 98.81 156 ALA A C 1
ATOM 1125 O O . ALA A 1 156 ? -7.556 -1.000 -8.969 1.00 98.81 156 ALA A O 1
ATOM 1126 N N . GLN A 1 157 ? -5.368 -0.483 -9.073 1.00 98.81 157 GLN A N 1
ATOM 1127 C CA . GLN A 1 157 ? -5.550 0.596 -10.039 1.00 98.81 157 GLN A CA 1
ATOM 1128 C C . GLN A 1 157 ? -6.020 0.017 -11.377 1.00 98.81 157 GLN A C 1
ATOM 1130 O O . GLN A 1 157 ? -5.495 -0.996 -11.836 1.00 98.81 157 GLN A O 1
ATOM 1135 N N . ASP A 1 158 ? -6.991 0.671 -12.007 1.00 98.69 158 ASP A N 1
ATOM 1136 C CA . ASP A 1 158 ? -7.431 0.344 -13.360 1.00 98.69 158 ASP A CA 1
ATOM 1137 C C . ASP A 1 158 ? -6.225 0.368 -14.319 1.00 98.69 158 ASP A C 1
ATOM 1139 O O . ASP A 1 158 ? -5.560 1.405 -14.431 1.00 98.69 158 ASP A O 1
ATOM 1143 N N . PRO A 1 159 ? -5.916 -0.746 -15.014 1.00 98.44 159 PRO A N 1
ATOM 1144 C CA . PRO A 1 159 ? -4.790 -0.803 -15.940 1.00 98.44 159 PRO A CA 1
ATOM 1145 C C . PRO A 1 159 ? -4.841 0.244 -17.059 1.00 98.44 159 PRO A C 1
ATOM 1147 O O . PRO A 1 159 ? -3.794 0.628 -17.569 1.00 98.44 159 PRO A O 1
ATOM 1150 N N . THR A 1 160 ? -6.025 0.724 -17.446 1.00 98.12 160 THR A N 1
ATOM 1151 C CA . THR A 1 160 ? -6.177 1.755 -18.490 1.00 98.12 160 THR A CA 1
ATOM 1152 C C . THR A 1 160 ? -5.778 3.156 -18.016 1.00 98.12 160 THR A C 1
ATOM 1154 O O . THR A 1 160 ? -5.460 4.012 -18.837 1.00 98.12 160 THR A O 1
ATOM 1157 N N . ASP A 1 161 ? -5.750 3.374 -16.699 1.00 96.56 161 ASP A N 1
ATOM 1158 C CA . ASP A 1 161 ? -5.349 4.622 -16.033 1.00 96.56 161 ASP A CA 1
ATOM 1159 C C . ASP A 1 161 ? -3.952 4.509 -15.382 1.00 96.56 161 ASP A C 1
ATOM 1161 O O . ASP A 1 161 ? -3.411 5.468 -14.828 1.00 96.56 161 ASP A O 1
ATOM 1165 N N . ALA A 1 162 ? -3.338 3.323 -15.423 1.00 97.38 162 ALA A N 1
ATOM 1166 C CA . ALA A 1 162 ? -1.986 3.093 -14.932 1.00 97.38 162 ALA A CA 1
ATOM 1167 C C . ALA A 1 162 ? -0.946 3.468 -15.996 1.00 97.38 162 ALA A C 1
ATOM 1169 O O . ALA A 1 162 ? -0.992 2.986 -17.124 1.00 97.38 162 ALA A O 1
ATOM 1170 N N . GLU A 1 163 ? 0.056 4.265 -15.613 1.00 96.50 163 GLU A N 1
ATOM 1171 C CA . GLU A 1 163 ? 1.184 4.593 -16.499 1.00 96.50 163 GLU A CA 1
ATOM 1172 C C . GLU A 1 163 ? 1.956 3.327 -16.907 1.00 96.50 163 GLU A C 1
ATOM 1174 O O . GLU A 1 163 ? 2.362 3.172 -18.056 1.00 96.50 163 GLU A O 1
ATOM 1179 N N . PHE A 1 164 ? 2.096 2.387 -15.967 1.00 97.62 164 PHE A N 1
ATOM 1180 C CA . PHE A 1 164 ? 2.656 1.060 -16.185 1.00 97.62 164 PHE A CA 1
ATOM 1181 C C . PHE A 1 164 ? 1.658 0.002 -15.685 1.00 97.62 164 PHE A C 1
ATOM 1183 O O . PHE A 1 164 ? 1.556 -0.229 -14.476 1.00 97.62 164 PHE A O 1
ATOM 1190 N N . PRO A 1 165 ? 0.910 -0.660 -16.586 1.00 97.56 165 PRO A N 1
ATOM 1191 C CA . PRO A 1 165 ? -0.233 -1.493 -16.204 1.00 97.56 165 PRO A CA 1
ATOM 1192 C C . PRO A 1 165 ? 0.132 -2.902 -15.731 1.00 97.56 165 PRO A C 1
ATOM 1194 O O . PRO A 1 165 ? -0.731 -3.624 -15.238 1.00 97.56 165 PRO A O 1
ATOM 1197 N N . ARG A 1 166 ? 1.389 -3.338 -15.883 1.00 97.62 166 ARG A N 1
ATOM 1198 C CA . ARG A 1 166 ? 1.759 -4.750 -15.698 1.00 97.62 166 ARG A CA 1
ATOM 1199 C C . ARG A 1 166 ? 1.510 -5.252 -14.274 1.00 97.62 166 ARG A C 1
ATOM 1201 O O . ARG A 1 166 ? 0.977 -6.347 -14.119 1.00 97.62 166 ARG A O 1
ATOM 1208 N N . MET A 1 167 ? 1.868 -4.462 -13.264 1.00 97.62 167 MET A N 1
ATOM 1209 C CA . MET A 1 167 ? 1.719 -4.850 -11.860 1.00 97.62 167 MET A CA 1
ATOM 1210 C C . MET A 1 167 ? 0.243 -4.878 -11.406 1.00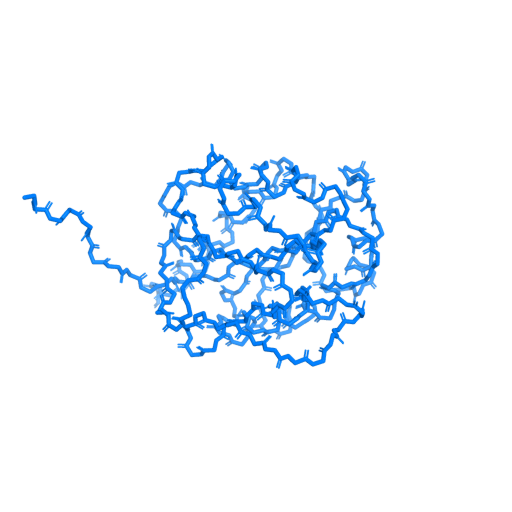 97.62 167 MET A C 1
ATOM 1212 O O . MET A 1 167 ? -0.168 -5.906 -10.865 1.00 97.62 167 MET A O 1
ATOM 1216 N N . PRO A 1 168 ? -0.606 -3.872 -11.717 1.00 98.44 168 PRO A N 1
ATOM 1217 C CA . PRO A 1 168 ? -2.052 -4.000 -11.525 1.00 98.44 168 PRO A CA 1
ATOM 1218 C C . PRO A 1 168 ? -2.673 -5.187 -12.274 1.00 98.44 168 PRO A C 1
ATOM 1220 O O . PRO A 1 168 ? -3.449 -5.934 -11.683 1.00 98.44 168 PRO A O 1
ATOM 1223 N N . CYS A 1 169 ? -2.297 -5.426 -13.538 1.00 98.62 169 CYS A N 1
ATOM 1224 C CA . CYS A 1 169 ? -2.776 -6.587 -14.300 1.00 98.62 169 CYS A CA 1
ATOM 1225 C C . CYS A 1 169 ? -2.429 -7.916 -13.615 1.00 98.62 169 CYS A C 1
ATOM 1227 O O . CYS A 1 169 ? -3.269 -8.813 -13.571 1.00 98.62 169 CYS A O 1
ATOM 1229 N N . ALA A 1 170 ? -1.214 -8.047 -13.074 1.00 98.44 170 ALA A N 1
ATOM 1230 C CA . ALA A 1 170 ? -0.790 -9.243 -12.349 1.00 98.44 170 ALA A CA 1
ATOM 1231 C C . ALA A 1 170 ? -1.619 -9.462 -11.072 1.00 98.44 170 ALA A C 1
ATOM 1233 O O . ALA A 1 170 ? -2.107 -10.570 -10.843 1.00 98.44 170 ALA A O 1
ATOM 1234 N N . ALA A 1 171 ? -1.858 -8.397 -10.298 1.00 98.56 171 ALA A N 1
ATOM 1235 C CA . ALA A 1 171 ? -2.718 -8.458 -9.120 1.00 98.56 171 ALA A CA 1
ATOM 1236 C C . ALA A 1 171 ? -4.152 -8.880 -9.488 1.00 98.56 171 ALA A C 1
ATOM 1238 O O . ALA A 1 171 ? -4.701 -9.781 -8.857 1.00 98.56 171 ALA A O 1
ATOM 1239 N N . ILE A 1 172 ? -4.737 -8.303 -10.545 1.00 98.75 172 ILE A N 1
ATOM 1240 C CA . ILE A 1 172 ? -6.087 -8.644 -11.029 1.00 98.75 172 ILE A CA 1
ATOM 1241 C C . ILE A 1 172 ? -6.163 -10.110 -11.470 1.00 98.75 172 ILE A C 1
ATOM 1243 O O . ILE A 1 172 ? -7.075 -10.833 -11.067 1.00 98.75 172 ILE A O 1
ATOM 1247 N N . ALA A 1 173 ? -5.183 -10.573 -12.250 1.00 98.44 173 ALA A N 1
ATOM 1248 C CA . ALA A 1 173 ? -5.134 -11.942 -12.761 1.00 98.44 173 ALA A CA 1
ATOM 1249 C C . ALA A 1 173 ? -5.038 -13.010 -11.653 1.00 98.44 173 ALA A C 1
ATOM 1251 O O . ALA A 1 173 ? -5.360 -14.170 -11.899 1.00 98.44 173 ALA A O 1
ATOM 1252 N N . SER A 1 174 ? -4.636 -12.635 -10.433 1.00 98.00 174 SER A N 1
ATOM 1253 C CA . SER A 1 174 ? -4.608 -13.549 -9.284 1.00 98.00 174 SER A CA 1
ATOM 1254 C C . SER A 1 174 ? -5.995 -13.974 -8.786 1.00 98.00 174 SER A C 1
ATOM 1256 O O . SER A 1 174 ? -6.097 -14.957 -8.055 1.00 98.00 174 SER A O 1
ATOM 1258 N N . GLY A 1 175 ? -7.054 -13.237 -9.149 1.00 98.50 175 GLY A N 1
ATOM 1259 C CA . GLY A 1 175 ? -8.419 -13.478 -8.673 1.00 98.50 175 GLY A CA 1
ATOM 1260 C C . GLY A 1 175 ? -8.685 -13.020 -7.234 1.00 98.50 175 GLY A C 1
ATOM 1261 O O . GLY A 1 175 ? -9.761 -13.284 -6.706 1.00 98.50 175 GLY A O 1
ATOM 1262 N N . PHE A 1 176 ? -7.732 -12.331 -6.596 1.00 98.69 176 PHE A N 1
ATOM 1263 C CA . PHE A 1 176 ? -7.838 -11.863 -5.209 1.00 98.69 176 PHE A CA 1
ATOM 1264 C C . PHE A 1 176 ? -8.065 -10.352 -5.076 1.00 98.69 176 PHE A C 1
ATOM 1266 O O . PHE A 1 176 ? -7.853 -9.829 -3.991 1.00 98.69 176 PHE A O 1
ATOM 1273 N N . VAL A 1 177 ? -8.469 -9.654 -6.144 1.00 98.81 177 VAL A N 1
ATOM 1274 C CA . VAL A 1 177 ? -8.791 -8.215 -6.124 1.00 98.81 177 VAL A CA 1
ATOM 1275 C C . VAL A 1 177 ? -10.304 -8.016 -6.024 1.00 98.81 177 VAL A C 1
ATOM 1277 O O . VAL A 1 177 ? -11.042 -8.501 -6.878 1.00 98.81 177 VAL A O 1
ATOM 1280 N N . ASP A 1 178 ? -10.763 -7.263 -5.022 1.00 98.69 178 ASP A N 1
ATOM 1281 C CA . ASP A 1 178 ? -12.184 -6.934 -4.830 1.00 98.69 178 ASP A CA 1
ATOM 1282 C C . ASP A 1 178 ? -12.669 -5.834 -5.767 1.00 98.69 178 ASP A C 1
ATOM 1284 O O . ASP A 1 178 ? -13.833 -5.801 -6.165 1.00 98.69 178 ASP A O 1
ATOM 1288 N N . SER A 1 179 ? -11.805 -4.867 -6.071 1.00 98.56 179 SER A N 1
ATOM 1289 C CA . SER A 1 179 ? -12.183 -3.702 -6.864 1.00 98.56 179 SER A CA 1
ATOM 1290 C C . SER A 1 179 ? -11.045 -3.237 -7.758 1.00 98.56 179 SER A C 1
ATOM 1292 O O . SER A 1 179 ? -9.930 -2.985 -7.300 1.00 98.56 179 SER A O 1
ATOM 1294 N N . VAL A 1 180 ? -11.360 -3.073 -9.040 1.00 98.81 180 VAL A N 1
ATOM 1295 C CA . VAL A 1 180 ? -10.503 -2.413 -10.025 1.00 98.81 180 VAL A CA 1
ATOM 1296 C C . VAL A 1 180 ? -11.043 -1.005 -10.211 1.00 98.81 180 VAL A C 1
ATOM 1298 O O . VAL A 1 180 ? -12.198 -0.843 -10.601 1.00 98.81 180 VAL A O 1
ATOM 1301 N N . LEU A 1 181 ? -10.252 0.009 -9.859 1.00 98.81 181 LEU A N 1
ATOM 1302 C CA . LEU A 1 181 ? -10.732 1.389 -9.777 1.00 98.81 181 LEU A CA 1
ATOM 1303 C C . LEU A 1 181 ? -9.790 2.366 -10.484 1.00 98.81 181 LEU A C 1
ATOM 1305 O O . LEU A 1 181 ? -8.572 2.253 -10.322 1.00 98.81 181 LEU A O 1
ATOM 1309 N N . PRO A 1 182 ? -10.319 3.393 -11.178 1.00 98.50 182 PRO A N 1
ATOM 1310 C CA . PRO A 1 182 ? -9.490 4.497 -11.644 1.00 98.50 182 PRO A CA 1
ATOM 1311 C C . PRO A 1 182 ? -8.853 5.203 -10.441 1.00 98.50 182 PRO A C 1
ATOM 1313 O O . PRO A 1 182 ? -9.467 5.312 -9.372 1.00 98.50 182 PRO A O 1
ATOM 1316 N N . LEU A 1 183 ? -7.643 5.731 -10.617 1.00 98.38 183 LEU A N 1
ATOM 1317 C CA . LEU A 1 183 ? -6.813 6.325 -9.568 1.00 98.38 183 LEU A CA 1
ATOM 1318 C C . LEU A 1 183 ? -7.576 7.359 -8.732 1.00 98.38 183 LEU A C 1
ATOM 1320 O O . LEU A 1 183 ? -7.487 7.366 -7.504 1.00 98.38 183 LEU A O 1
ATOM 1324 N N . ALA A 1 184 ? -8.392 8.185 -9.391 1.00 97.81 184 ALA A N 1
ATOM 1325 C CA . ALA A 1 184 ? -9.198 9.228 -8.758 1.00 97.81 184 ALA A CA 1
ATOM 1326 C C . ALA A 1 184 ? -10.253 8.702 -7.760 1.00 97.81 184 ALA A C 1
ATOM 1328 O O . ALA A 1 184 ? -10.782 9.477 -6.967 1.00 97.81 184 ALA A O 1
ATOM 1329 N N . ARG A 1 185 ? -10.588 7.405 -7.791 1.00 98.50 185 ARG A N 1
ATOM 1330 C CA . ARG A 1 185 ? -11.586 6.779 -6.904 1.00 98.50 185 ARG A CA 1
ATOM 1331 C C . ARG A 1 185 ? -10.970 5.953 -5.782 1.00 98.50 185 ARG A C 1
ATOM 1333 O O . ARG A 1 185 ? -11.661 5.665 -4.808 1.00 98.50 185 ARG A O 1
ATOM 1340 N N . ILE A 1 186 ? -9.680 5.629 -5.871 1.00 98.75 186 ILE A N 1
ATOM 1341 C CA . ILE A 1 186 ? -9.002 4.760 -4.902 1.00 98.75 186 ILE A CA 1
ATOM 1342 C C . ILE A 1 186 ? -8.997 5.377 -3.496 1.00 98.75 186 ILE A C 1
ATOM 1344 O O . ILE A 1 186 ? -9.308 4.679 -2.538 1.00 98.75 186 ILE A O 1
ATOM 1348 N N . ALA A 1 187 ? -8.723 6.680 -3.352 1.00 98.44 187 ALA A N 1
ATOM 1349 C CA . ALA A 1 187 ? -8.723 7.335 -2.037 1.00 98.44 187 ALA A CA 1
ATOM 1350 C C . ALA A 1 187 ? -10.087 7.233 -1.331 1.00 98.44 187 ALA A C 1
ATOM 1352 O O . ALA A 1 187 ? -10.157 6.857 -0.164 1.00 98.44 187 ALA A O 1
ATOM 1353 N N . SER A 1 188 ? -11.178 7.477 -2.065 1.00 98.25 188 SER A N 1
ATOM 1354 C CA . SER A 1 188 ? -12.539 7.343 -1.534 1.00 98.25 188 SER A CA 1
ATOM 1355 C C . SER A 1 188 ? -12.869 5.897 -1.148 1.00 98.25 188 SER A C 1
ATOM 1357 O O . SER A 1 188 ? -13.496 5.679 -0.112 1.00 98.25 188 SER A O 1
ATOM 1359 N N . ALA A 1 189 ? -12.417 4.914 -1.932 1.00 98.50 189 ALA A N 1
ATOM 1360 C CA . ALA A 1 189 ? -12.595 3.500 -1.610 1.00 98.50 189 ALA A CA 1
ATOM 1361 C C . ALA A 1 189 ? -11.823 3.088 -0.344 1.00 98.50 189 ALA A C 1
ATOM 1363 O O . ALA A 1 189 ? -12.376 2.383 0.499 1.00 98.50 189 ALA A O 1
ATOM 1364 N N . ILE A 1 190 ? -10.591 3.585 -0.163 1.00 98.38 190 ILE A N 1
ATOM 1365 C CA . ILE A 1 190 ? -9.815 3.391 1.073 1.00 98.38 190 ILE A CA 1
ATOM 1366 C C . ILE A 1 190 ? -10.586 3.959 2.269 1.00 98.38 190 ILE A C 1
ATOM 1368 O O . ILE A 1 190 ? -10.789 3.251 3.252 1.00 98.38 190 ILE A O 1
ATOM 1372 N N . THR A 1 191 ? -11.055 5.209 2.190 1.00 97.56 191 THR A N 1
ATOM 1373 C CA . THR A 1 191 ? -11.823 5.836 3.278 1.00 97.56 191 THR A CA 1
ATOM 1374 C C . THR A 1 191 ? -13.087 5.042 3.615 1.00 97.56 191 THR A C 1
ATOM 1376 O O . THR A 1 191 ? -13.370 4.822 4.792 1.00 97.56 191 THR A O 1
ATOM 1379 N N . GLY A 1 192 ? -13.813 4.557 2.603 1.00 97.25 192 GLY A N 1
ATOM 1380 C CA . GLY A 1 192 ? -14.987 3.704 2.799 1.00 97.25 192 GLY A CA 1
ATOM 1381 C C . GLY A 1 192 ? -14.656 2.392 3.516 1.00 97.25 192 GLY A C 1
ATOM 1382 O O . GLY A 1 192 ? -15.318 2.044 4.492 1.00 97.25 192 GLY A O 1
ATOM 1383 N N . ALA A 1 193 ? -13.597 1.695 3.092 1.00 96.31 193 ALA A N 1
ATOM 1384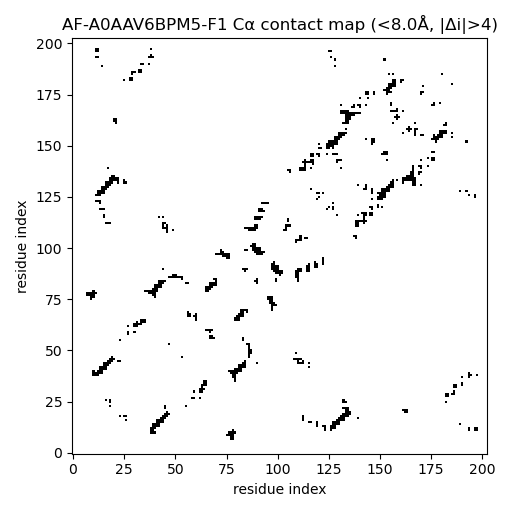 C CA . ALA A 1 193 ? -13.153 0.454 3.729 1.00 96.31 193 ALA A CA 1
ATOM 1385 C C . ALA A 1 193 ? -12.741 0.670 5.198 1.00 96.31 193 ALA A C 1
ATOM 1387 O O . ALA A 1 193 ? -13.124 -0.108 6.073 1.00 96.31 193 ALA A O 1
ATOM 1388 N N . VAL A 1 194 ? -12.028 1.765 5.485 1.00 95.44 194 VAL A N 1
ATOM 1389 C CA . VAL A 1 194 ? -11.631 2.148 6.852 1.00 95.44 194 VAL A CA 1
ATOM 1390 C C . VAL A 1 194 ? -12.854 2.429 7.732 1.00 95.44 194 VAL A C 1
ATOM 1392 O O . VAL A 1 194 ? -12.891 1.996 8.887 1.00 95.44 194 VAL A O 1
ATOM 1395 N N . ALA A 1 195 ? -13.869 3.119 7.204 1.00 92.75 195 ALA A N 1
ATOM 1396 C CA . ALA A 1 195 ? -15.096 3.414 7.942 1.00 92.75 195 ALA A CA 1
ATOM 1397 C C . ALA A 1 195 ? -15.873 2.136 8.305 1.00 92.75 195 ALA A C 1
ATOM 1399 O O . ALA A 1 195 ? -16.293 1.976 9.452 1.00 92.75 195 ALA A O 1
ATOM 1400 N N . VAL A 1 196 ? -15.999 1.191 7.365 1.00 89.56 196 VAL A N 1
ATOM 1401 C CA . VAL A 1 196 ? -16.662 -0.105 7.603 1.00 89.56 196 VAL A CA 1
ATOM 1402 C C . VAL A 1 196 ? -15.921 -0.922 8.665 1.00 89.56 196 VAL A C 1
ATOM 1404 O O . VAL A 1 196 ? -16.547 -1.418 9.603 1.00 89.56 196 VAL A O 1
ATOM 1407 N N . ALA A 1 197 ? -14.590 -1.013 8.572 1.00 85.00 197 ALA A N 1
ATOM 1408 C CA . ALA A 1 197 ? -13.775 -1.725 9.558 1.00 85.00 197 ALA A CA 1
ATOM 1409 C C . ALA A 1 197 ? -13.875 -1.107 10.966 1.00 85.00 197 ALA A C 1
ATOM 1411 O O . ALA A 1 197 ? -13.846 -1.824 11.967 1.00 85.00 197 ALA A O 1
ATOM 1412 N N . SER A 1 198 ? -14.023 0.219 11.045 1.00 80.06 198 SER A N 1
ATOM 1413 C CA . SER A 1 198 ? -14.191 0.936 12.313 1.00 80.06 198 SER A CA 1
ATOM 1414 C C . SER A 1 198 ? -15.566 0.679 12.938 1.00 80.06 198 SER A C 1
ATOM 1416 O O . SER A 1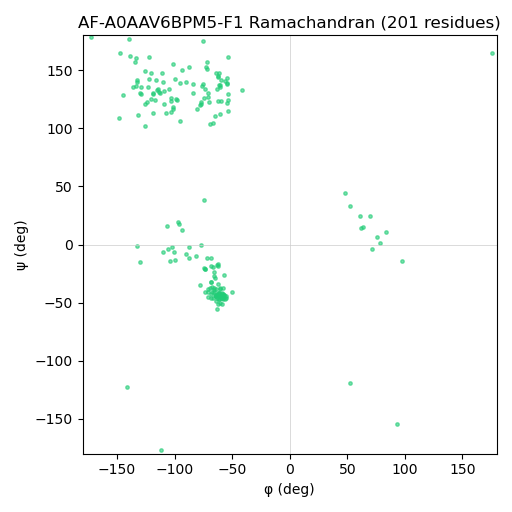 198 ? -15.655 0.452 14.143 1.00 80.06 198 SER A O 1
ATOM 1418 N N . ALA A 1 199 ? -16.629 0.648 12.126 1.00 78.69 199 ALA A N 1
ATOM 1419 C CA . ALA A 1 199 ? -17.989 0.376 12.594 1.00 78.69 199 ALA A CA 1
ATOM 1420 C C . ALA A 1 199 ? -18.150 -1.056 13.137 1.00 78.69 199 ALA A C 1
ATOM 1422 O O . ALA A 1 199 ? -18.784 -1.249 14.170 1.00 78.69 199 ALA A O 1
ATOM 1423 N N . GLY A 1 200 ? -17.521 -2.050 12.498 1.00 67.19 200 GLY A N 1
ATOM 1424 C CA . GLY A 1 200 ? -17.591 -3.455 12.923 1.00 67.19 200 GLY A CA 1
ATOM 1425 C C . GLY A 1 200 ? -16.899 -3.780 14.255 1.00 67.19 200 GLY A C 1
ATOM 1426 O O . GLY A 1 200 ? -17.085 -4.876 14.766 1.00 67.19 200 GLY A O 1
ATOM 1427 N N . ARG A 1 201 ? -16.100 -2.860 14.818 1.00 61.66 201 ARG A N 1
ATOM 1428 C CA . ARG A 1 201 ? -15.462 -3.005 16.145 1.00 61.66 201 ARG A CA 1
ATOM 1429 C C . ARG A 1 201 ? -16.193 -2.270 17.270 1.00 61.66 201 ARG A C 1
ATOM 1431 O O . ARG A 1 201 ? -15.846 -2.465 18.431 1.00 61.66 201 ARG A O 1
ATOM 1438 N N . ALA A 1 202 ? -17.127 -1.383 16.927 1.00 56.69 202 ALA A N 1
ATOM 1439 C CA . ALA A 1 202 ? -17.932 -0.637 17.892 1.00 56.69 202 ALA A CA 1
ATOM 1440 C C . ALA A 1 202 ? -19.237 -1.365 18.276 1.00 56.69 202 ALA A C 1
ATOM 1442 O O . ALA A 1 202 ? -19.932 -0.907 19.181 1.00 56.69 202 ALA A O 1
ATOM 1443 N N . ALA A 1 203 ? -19.558 -2.461 17.581 1.00 44.44 203 ALA A N 1
ATOM 1444 C CA . ALA A 1 203 ? -20.684 -3.358 17.841 1.00 44.44 203 ALA A CA 1
ATOM 1445 C C . ALA A 1 203 ? -20.216 -4.610 18.593 1.00 44.44 203 ALA A C 1
ATOM 1447 O O . ALA A 1 203 ? -21.012 -5.116 19.414 1.00 44.44 203 ALA A O 1
#

Mean predicted aligned error: 5.18 Å